Protein AF-A0A916L9X3-F1 (afdb_monomer_lite)

Foldseek 3Di:
DDDPVRVVVVVLVVLLVVLQVLLVCLQVLVCCVVPPDCVNQVHDQLVSCCVVVVHDSVVSVLSSVCSQQQNWDADPVRHIDAGNCNVVNVCSNRSNDHDVVVVVVVVVPDPPDPPDDPPPDPDDPDDPDDDDDDDDDDDDDDDDDDDDDDDDDDDDDDDDDDDDDDDDDDDDPDDPDPDDPPPDDDDDDDDDD

Radius of gyration: 32.2 Å; chains: 1; bounding box: 79×72×77 Å

Sequence (193 aa):
MLTTPERLRSLERLECLARRLPAVGHTLINQLDTQASEEELGGTLCCALANRLRITKPDAALRIAEAADLGPRRALTGEPLAPQLTATATAQRQGLIGEAHIKVIRALFRPPARRGGCVHPPGRRSRPGRQSRSISSRRAGPLRPAGHGLATPRRRPHRHRTRPQTRHHPEQPAIRRHVTAKWLPDPPSAGHL

InterPro domains:
  IPR003870 Domain of unknown function DUF222 [PF02720] (9-109)

Structure (mmCIF, N/CA/C/O backbone):
data_AF-A0A916L9X3-F1
#
_entry.id   AF-A0A916L9X3-F1
#
loop_
_atom_site.group_PDB
_atom_site.id
_atom_site.type_symbol
_atom_site.label_atom_id
_atom_site.label_alt_id
_atom_site.label_comp_id
_atom_site.label_asym_id
_atom_site.label_entity_id
_atom_site.label_seq_id
_atom_site.pdbx_PDB_ins_code
_atom_site.Cartn_x
_atom_site.Cartn_y
_atom_site.Cartn_z
_atom_site.occupancy
_atom_site.B_iso_or_equiv
_atom_site.auth_seq_id
_atom_site.auth_comp_id
_atom_site.auth_asym_id
_atom_site.auth_atom_id
_atom_site.pdbx_PDB_model_num
ATOM 1 N N . MET A 1 1 ? 23.382 -19.862 -17.401 1.00 88.94 1 MET A N 1
ATOM 2 C CA . MET A 1 1 ? 23.491 -18.392 -17.244 1.00 88.94 1 MET A CA 1
ATOM 3 C C . MET A 1 1 ? 22.302 -17.753 -17.937 1.00 88.94 1 MET A C 1
ATOM 5 O O . MET A 1 1 ? 22.046 -18.131 -19.069 1.00 88.94 1 MET A O 1
ATOM 9 N N . LEU A 1 2 ? 21.574 -16.842 -17.281 1.00 94.31 2 LEU A N 1
ATOM 10 C CA . LEU A 1 2 ? 20.440 -16.151 -17.916 1.00 94.31 2 LEU A CA 1
ATOM 11 C C . LEU A 1 2 ? 20.934 -15.181 -18.993 1.00 94.31 2 LEU A C 1
ATOM 13 O O . LEU A 1 2 ? 21.910 -14.461 -18.766 1.00 94.31 2 LEU A O 1
ATOM 17 N N . THR A 1 3 ? 20.235 -15.130 -20.119 1.00 98.12 3 THR A N 1
ATOM 18 C CA . THR A 1 3 ? 20.415 -14.132 -21.179 1.00 98.12 3 THR A CA 1
ATOM 19 C C . THR A 1 3 ? 19.871 -12.764 -20.747 1.00 98.12 3 THR A C 1
ATOM 21 O O . THR A 1 3 ? 19.071 -12.652 -19.816 1.00 98.12 3 THR A O 1
ATOM 24 N N . THR A 1 4 ? 20.279 -11.685 -21.421 1.00 98.06 4 THR A N 1
ATOM 25 C CA . THR A 1 4 ? 19.761 -10.328 -21.160 1.00 98.06 4 THR A CA 1
ATOM 26 C C . THR A 1 4 ? 18.225 -10.229 -21.187 1.00 98.06 4 THR A C 1
ATOM 28 O O . THR A 1 4 ? 17.672 -9.714 -20.213 1.00 98.06 4 THR A O 1
ATOM 31 N N . PRO A 1 5 ? 17.497 -10.736 -22.206 1.00 98.06 5 PRO A N 1
ATOM 32 C CA . PRO A 1 5 ? 16.033 -10.670 -22.203 1.00 98.06 5 PRO A CA 1
ATOM 33 C C . PRO A 1 5 ? 15.393 -11.484 -21.069 1.00 98.06 5 PRO A C 1
ATOM 35 O O . PRO A 1 5 ? 14.355 -11.090 -20.541 1.00 98.06 5 PRO A O 1
ATOM 38 N N . GLU A 1 6 ? 16.006 -12.587 -20.636 1.00 98.38 6 GLU A N 1
ATOM 39 C CA . GLU A 1 6 ? 15.515 -13.353 -19.483 1.00 98.38 6 GLU A CA 1
ATOM 40 C C . GLU A 1 6 ? 15.698 -12.598 -18.165 1.00 98.38 6 GLU A C 1
ATOM 42 O O . GLU A 1 6 ? 14.811 -12.627 -17.310 1.00 98.38 6 GLU A O 1
ATOM 47 N N . ARG A 1 7 ? 16.812 -11.873 -18.005 1.00 98.50 7 ARG A N 1
ATOM 48 C CA . ARG A 1 7 ? 17.039 -11.004 -16.840 1.00 98.50 7 ARG A CA 1
ATOM 49 C C . ARG A 1 7 ? 16.004 -9.885 -16.775 1.00 98.50 7 ARG A C 1
ATOM 51 O O . ARG A 1 7 ? 15.443 -9.663 -15.708 1.00 98.50 7 ARG A O 1
ATOM 58 N N . LEU A 1 8 ? 15.700 -9.235 -17.900 1.00 98.56 8 LEU A N 1
ATOM 59 C CA . LEU A 1 8 ? 14.677 -8.183 -17.959 1.00 98.56 8 LEU A CA 1
ATOM 60 C C . LEU A 1 8 ? 13.289 -8.715 -17.587 1.00 98.56 8 LEU A C 1
ATOM 62 O O . LEU A 1 8 ? 12.659 -8.168 -16.687 1.00 98.56 8 LEU A O 1
ATOM 66 N N . ARG A 1 9 ? 12.860 -9.845 -18.167 1.00 98.31 9 ARG A N 1
ATOM 67 C CA . ARG A 1 9 ? 11.588 -10.493 -17.788 1.00 98.31 9 ARG A CA 1
ATOM 68 C C . ARG A 1 9 ? 11.536 -10.865 -16.305 1.00 98.31 9 ARG A C 1
ATOM 70 O O . ARG A 1 9 ? 10.488 -10.768 -15.669 1.00 98.31 9 ARG A O 1
ATOM 77 N N . SER A 1 10 ? 12.667 -11.287 -15.743 1.00 97.94 10 SER A N 1
ATOM 78 C CA . SER A 1 10 ? 12.766 -11.615 -14.318 1.00 97.94 10 SER A CA 1
ATOM 79 C C . SER A 1 10 ? 12.610 -10.367 -13.447 1.00 97.94 10 SER A C 1
ATOM 81 O O . SER A 1 10 ? 11.855 -10.398 -12.477 1.00 97.94 10 SER A O 1
ATOM 83 N N . LEU A 1 11 ? 13.256 -9.257 -13.816 1.00 98.00 11 LEU A N 1
ATOM 84 C CA . LEU A 1 11 ? 13.109 -7.968 -13.133 1.00 98.00 11 LEU A CA 1
ATOM 85 C C . LEU A 1 11 ? 11.675 -7.433 -13.218 1.00 98.00 11 LEU A C 1
ATOM 87 O O . LEU A 1 11 ? 11.138 -7.001 -12.204 1.00 98.00 11 LEU A O 1
ATOM 91 N N . GLU A 1 12 ? 11.019 -7.527 -14.376 1.00 97.50 12 GLU A N 1
ATOM 92 C CA . GLU A 1 12 ? 9.610 -7.137 -14.537 1.00 97.50 12 GLU A CA 1
ATOM 93 C C . GLU A 1 12 ? 8.683 -7.944 -13.621 1.00 97.50 12 GLU A C 1
ATOM 95 O O . GLU A 1 12 ? 7.781 -7.392 -12.984 1.00 97.50 12 GLU A O 1
ATOM 100 N N . ARG A 1 13 ? 8.918 -9.256 -13.507 1.00 97.50 13 ARG A N 1
ATOM 101 C CA . ARG A 1 13 ? 8.138 -10.125 -12.621 1.00 97.50 13 ARG A CA 1
ATOM 102 C C . ARG A 1 13 ? 8.389 -9.810 -11.149 1.00 97.50 13 ARG A C 1
ATOM 104 O O . ARG A 1 13 ? 7.432 -9.772 -10.379 1.00 97.50 13 ARG A O 1
ATOM 111 N N . LEU A 1 14 ? 9.643 -9.570 -10.764 1.00 97.88 14 LEU A N 1
ATOM 112 C CA . LEU A 1 14 ? 10.000 -9.164 -9.402 1.00 97.88 14 LEU A CA 1
ATOM 113 C C . LEU A 1 14 ? 9.348 -7.833 -9.031 1.00 97.88 14 LEU A C 1
ATOM 115 O O . LEU A 1 14 ? 8.754 -7.724 -7.964 1.00 97.88 14 LEU A O 1
ATOM 119 N N . GLU A 1 15 ? 9.379 -6.861 -9.935 1.00 97.88 15 GLU A N 1
ATOM 120 C CA . GLU A 1 15 ? 8.740 -5.562 -9.742 1.00 97.88 15 GLU A CA 1
ATOM 121 C C . GLU A 1 15 ? 7.213 -5.692 -9.611 1.00 97.88 15 GLU A C 1
ATOM 123 O O . GLU A 1 15 ? 6.601 -5.092 -8.726 1.00 97.88 15 GLU A O 1
ATOM 128 N N . CYS A 1 16 ? 6.579 -6.533 -10.433 1.00 97.75 16 CYS A N 1
ATOM 129 C CA . CYS A 1 16 ? 5.153 -6.835 -10.307 1.00 97.75 16 CYS A CA 1
ATOM 130 C C . CYS A 1 16 ? 4.814 -7.430 -8.930 1.00 97.75 16 CYS A C 1
ATOM 132 O O . CYS A 1 16 ? 3.843 -7.017 -8.297 1.00 97.75 16 CYS A O 1
ATOM 134 N N . LEU A 1 17 ? 5.628 -8.363 -8.425 1.00 97.00 17 LEU A N 1
ATOM 135 C CA . LEU A 1 17 ? 5.446 -8.924 -7.084 1.00 97.00 17 LEU A CA 1
ATOM 136 C C . LEU A 1 17 ? 5.649 -7.865 -5.994 1.00 97.00 17 LEU A C 1
ATOM 138 O O . LEU A 1 17 ? 4.810 -7.754 -5.099 1.00 97.00 17 LEU A O 1
ATOM 142 N N . ALA A 1 18 ? 6.699 -7.050 -6.098 1.00 96.56 18 ALA A N 1
ATOM 143 C CA . ALA A 1 18 ? 6.988 -5.978 -5.151 1.00 96.56 18 ALA A CA 1
ATOM 144 C C . ALA A 1 18 ? 5.815 -4.993 -5.028 1.00 96.56 18 ALA A C 1
ATOM 146 O O . ALA A 1 18 ? 5.430 -4.625 -3.920 1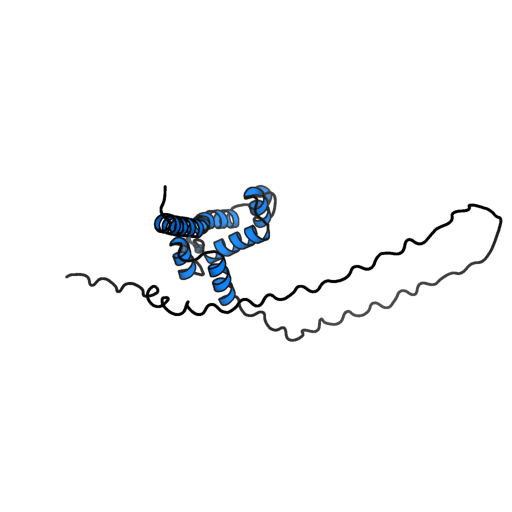.00 96.56 18 ALA A O 1
ATOM 147 N N . ARG A 1 19 ? 5.172 -4.642 -6.147 1.00 97.25 19 ARG A N 1
ATOM 148 C CA . ARG A 1 19 ? 3.986 -3.767 -6.181 1.00 97.25 19 ARG A CA 1
ATOM 149 C C . ARG A 1 19 ? 2.743 -4.369 -5.528 1.00 97.25 19 ARG A C 1
ATOM 151 O O . ARG A 1 19 ? 1.913 -3.629 -5.004 1.00 97.25 19 ARG A O 1
ATOM 158 N N . ARG A 1 20 ? 2.606 -5.696 -5.555 1.00 96.62 20 ARG A N 1
ATOM 159 C CA . ARG A 1 20 ? 1.447 -6.415 -5.000 1.00 96.62 20 ARG A CA 1
ATOM 160 C C . ARG A 1 20 ? 1.548 -6.628 -3.495 1.00 96.62 20 ARG A C 1
ATOM 162 O O . ARG A 1 20 ? 0.516 -6.691 -2.833 1.00 96.62 20 ARG A O 1
ATOM 169 N N . LEU A 1 21 ? 2.764 -6.733 -2.956 1.00 94.56 21 LEU A N 1
ATOM 170 C CA . LEU A 1 21 ? 2.994 -7.037 -1.540 1.00 94.56 21 LEU A CA 1
ATOM 171 C C . LEU A 1 21 ? 2.285 -6.067 -0.572 1.00 94.56 21 LEU A C 1
ATOM 173 O O . LEU A 1 21 ? 1.612 -6.560 0.336 1.00 94.56 21 LEU A O 1
ATOM 177 N N . PRO A 1 22 ? 2.336 -4.728 -0.748 1.00 94.31 22 PRO A N 1
ATOM 178 C CA . PRO A 1 22 ? 1.642 -3.812 0.158 1.00 94.31 22 PRO A CA 1
ATOM 179 C C . PRO A 1 22 ? 0.128 -4.047 0.222 1.00 94.31 22 PRO A C 1
ATOM 181 O O . PRO A 1 22 ? -0.449 -3.996 1.307 1.00 94.31 22 PRO A O 1
ATOM 184 N N . ALA A 1 23 ? -0.503 -4.413 -0.902 1.00 93.88 23 ALA A N 1
ATOM 185 C CA . ALA A 1 23 ? -1.943 -4.661 -0.959 1.00 93.88 23 ALA A CA 1
ATOM 186 C C . ALA A 1 23 ? -2.392 -5.813 -0.040 1.00 93.88 23 ALA A C 1
ATOM 188 O O . ALA A 1 23 ? -3.515 -5.792 0.458 1.00 93.88 23 ALA A O 1
ATOM 189 N N . VAL A 1 24 ? -1.519 -6.796 0.214 1.00 91.62 24 VAL A N 1
ATOM 190 C CA . VAL A 1 24 ? -1.779 -7.885 1.172 1.00 91.62 24 VAL A CA 1
ATOM 191 C C . VAL A 1 24 ? -1.723 -7.368 2.612 1.00 91.62 24 VAL A C 1
ATOM 193 O O . VAL A 1 24 ? -2.538 -7.754 3.447 1.00 91.62 24 VAL A O 1
ATOM 196 N N . GLY A 1 25 ? -0.791 -6.455 2.901 1.00 94.31 25 GLY A N 1
ATOM 197 C CA . GLY A 1 25 ? -0.601 -5.876 4.231 1.00 94.31 25 GLY A CA 1
ATOM 198 C C . GLY A 1 25 ? -1.714 -4.922 4.672 1.00 94.31 25 GLY A C 1
ATOM 199 O O . GLY A 1 25 ? -1.931 -4.775 5.872 1.00 94.31 25 GLY A O 1
ATOM 200 N N . HIS A 1 26 ? -2.448 -4.307 3.739 1.00 95.75 26 HIS A N 1
ATOM 201 C CA . HIS A 1 26 ? -3.487 -3.322 4.068 1.00 95.75 26 HIS A CA 1
ATOM 202 C C . HIS A 1 26 ? -4.564 -3.868 5.013 1.00 95.75 26 HIS A C 1
ATOM 204 O O . HIS A 1 26 ? -4.993 -3.159 5.916 1.00 95.75 26 HIS A O 1
ATOM 210 N N . THR A 1 27 ? -4.972 -5.131 4.856 1.00 92.25 27 THR A N 1
ATOM 211 C CA . THR A 1 27 ? -5.981 -5.745 5.734 1.00 92.25 27 THR A CA 1
ATOM 212 C C . THR A 1 27 ? -5.501 -5.819 7.181 1.00 92.25 27 THR A C 1
ATOM 214 O O . THR A 1 27 ? -6.251 -5.465 8.083 1.00 92.25 27 THR A O 1
ATOM 217 N N . LEU A 1 28 ? -4.248 -6.233 7.399 1.00 94.31 28 LEU A N 1
ATOM 218 C CA . LEU A 1 28 ? -3.663 -6.334 8.738 1.00 94.31 28 LEU A CA 1
ATOM 219 C C . LEU A 1 28 ? -3.483 -4.953 9.367 1.00 94.31 28 LEU A C 1
ATOM 221 O O . LEU A 1 28 ? -3.778 -4.769 10.541 1.00 94.31 28 LEU A O 1
ATOM 225 N N . ILE A 1 29 ? -3.038 -3.971 8.579 1.00 96.12 29 ILE A N 1
ATOM 226 C CA . ILE A 1 29 ? -2.897 -2.588 9.048 1.00 96.12 29 ILE A CA 1
ATOM 227 C C . ILE A 1 29 ? -4.261 -2.022 9.456 1.00 96.12 29 ILE A C 1
ATOM 229 O O . ILE A 1 29 ? -4.371 -1.470 10.544 1.00 96.12 29 ILE A O 1
ATOM 233 N N . ASN A 1 30 ? -5.302 -2.216 8.640 1.00 94.50 30 ASN A N 1
ATOM 234 C CA . ASN A 1 30 ? -6.656 -1.761 8.964 1.00 94.50 30 ASN A CA 1
ATOM 235 C C . ASN A 1 30 ? -7.219 -2.479 10.199 1.00 94.50 30 ASN A C 1
ATOM 237 O O . ASN A 1 30 ? -7.874 -1.852 11.019 1.00 94.50 30 ASN A O 1
ATOM 241 N N . GLN A 1 31 ? -6.956 -3.779 10.361 1.00 92.75 31 GLN A N 1
ATOM 242 C CA . GLN A 1 31 ? -7.357 -4.514 11.564 1.00 92.75 31 GLN A CA 1
ATOM 243 C C . GLN A 1 31 ? -6.687 -3.943 12.813 1.00 92.75 31 GLN A C 1
ATOM 245 O O . GLN A 1 31 ? -7.390 -3.649 13.775 1.00 92.75 31 GLN A O 1
ATOM 250 N N . LEU A 1 32 ? -5.371 -3.711 12.773 1.00 95.44 32 LEU A N 1
ATOM 251 C CA . LEU A 1 32 ? -4.638 -3.086 13.876 1.00 95.44 32 LEU A CA 1
ATOM 252 C C . LEU A 1 32 ? -5.174 -1.687 14.198 1.00 95.44 32 LEU A C 1
ATOM 254 O O . LEU A 1 32 ? -5.375 -1.387 15.365 1.00 95.44 32 LEU A O 1
ATOM 258 N N . ASP A 1 33 ? -5.457 -0.870 13.183 1.00 94.19 33 ASP A N 1
ATOM 259 C CA . ASP A 1 33 ? -6.032 0.472 13.357 1.00 94.19 33 ASP A CA 1
ATOM 260 C C . ASP A 1 33 ? -7.413 0.440 14.033 1.00 94.19 33 ASP A C 1
ATOM 262 O O . ASP A 1 33 ? -7.748 1.329 14.808 1.00 94.19 33 ASP A O 1
ATOM 266 N N . THR A 1 34 ? -8.205 -0.609 13.782 1.00 91.56 34 THR A N 1
ATOM 267 C CA . THR A 1 34 ? -9.551 -0.754 14.366 1.00 91.56 34 THR A CA 1
ATOM 268 C C . THR A 1 34 ? -9.601 -1.461 15.719 1.00 91.56 34 THR A C 1
ATOM 270 O O . THR A 1 34 ? -10.545 -1.232 16.471 1.00 91.56 34 THR A O 1
ATOM 273 N N . GLN A 1 35 ? -8.664 -2.368 16.003 1.00 92.12 35 GLN A N 1
ATOM 274 C CA . GLN A 1 35 ? -8.777 -3.320 17.118 1.00 92.12 35 GLN A CA 1
ATOM 275 C C . GLN A 1 35 ? -7.741 -3.103 18.216 1.00 92.12 35 GLN A C 1
ATOM 277 O O . GLN A 1 35 ? -8.031 -3.432 19.360 1.00 92.12 35 GLN A O 1
ATOM 282 N N . ALA A 1 36 ? -6.549 -2.604 17.883 1.00 92.81 36 ALA A N 1
ATOM 283 C CA . ALA A 1 36 ? -5.455 -2.539 18.841 1.00 92.81 36 ALA A CA 1
ATOM 284 C C . ALA A 1 36 ? -5.525 -1.259 19.679 1.00 92.81 36 ALA A C 1
ATOM 286 O O . ALA A 1 36 ? -5.695 -0.162 19.138 1.00 92.81 36 ALA A O 1
ATOM 287 N N . SER A 1 37 ? -5.348 -1.389 20.992 1.00 92.62 37 SER A N 1
ATOM 288 C CA . SER A 1 37 ? -5.248 -0.232 21.885 1.00 92.62 37 SER A CA 1
ATOM 289 C C . SER A 1 37 ? -3.831 0.358 21.887 1.00 92.62 37 SER A C 1
ATOM 291 O O . SER A 1 37 ? -2.853 -0.306 21.528 1.00 92.62 37 SER A O 1
ATOM 293 N N . GLU A 1 38 ? -3.680 1.620 22.302 1.00 91.50 38 GLU A N 1
ATOM 294 C CA . GLU A 1 38 ? -2.346 2.230 22.411 1.00 91.50 38 GLU A CA 1
ATOM 295 C C . GLU A 1 38 ? -1.474 1.516 23.455 1.00 91.50 38 GLU A C 1
ATOM 297 O O . GLU A 1 38 ? -0.256 1.438 23.290 1.00 91.50 38 GLU A O 1
ATOM 302 N N . GLU A 1 39 ? -2.079 0.946 24.497 1.00 92.44 39 GLU A N 1
ATOM 303 C CA . GLU A 1 39 ? -1.395 0.154 25.519 1.00 92.44 39 GLU A CA 1
ATOM 304 C C . GLU A 1 39 ? -0.821 -1.143 24.935 1.00 92.44 39 GLU A C 1
ATOM 306 O O . GLU A 1 39 ? 0.345 -1.456 25.176 1.00 92.44 39 GLU A O 1
ATOM 311 N N . GLU A 1 40 ? -1.593 -1.864 24.117 1.00 93.25 40 GLU A N 1
ATOM 312 C CA . GLU A 1 40 ? -1.144 -3.091 23.440 1.00 93.25 40 GLU A CA 1
ATOM 313 C C . GLU A 1 40 ? -0.022 -2.814 22.428 1.00 93.25 40 GLU A C 1
ATOM 315 O O . GLU A 1 40 ? 0.908 -3.609 22.256 1.00 93.25 40 GLU A O 1
ATOM 320 N N . LEU A 1 41 ? -0.098 -1.664 21.756 1.00 93.31 41 LEU A N 1
ATOM 321 C CA . LEU A 1 41 ? 0.882 -1.223 20.767 1.00 93.31 41 LEU A CA 1
ATOM 322 C C . LEU A 1 41 ? 2.142 -0.610 21.400 1.00 93.31 41 LEU A C 1
ATOM 324 O O . LEU A 1 41 ? 3.183 -0.542 20.738 1.00 93.31 41 LEU A O 1
ATOM 328 N N . GLY A 1 42 ? 2.067 -0.168 22.660 1.00 92.31 42 GLY A N 1
ATOM 329 C CA . GLY A 1 42 ? 3.119 0.603 23.327 1.00 92.31 42 GLY A CA 1
ATOM 330 C C . GLY A 1 42 ? 3.254 2.034 22.786 1.00 92.31 42 GLY A C 1
ATOM 331 O O . GLY A 1 42 ? 4.360 2.576 22.737 1.00 92.31 42 GLY A O 1
ATOM 332 N N . GLY A 1 43 ? 2.149 2.627 22.325 1.00 93.38 43 GLY A N 1
ATOM 333 C CA . GLY A 1 43 ? 2.046 3.968 21.746 1.00 93.38 43 GLY A CA 1
ATOM 334 C C . GLY A 1 43 ? 1.198 4.001 20.470 1.00 93.38 43 GLY A C 1
ATOM 335 O O . GLY A 1 43 ? 0.490 3.056 20.143 1.00 93.38 43 GLY A O 1
ATOM 336 N N . THR A 1 44 ? 1.298 5.089 19.698 1.00 96.38 44 THR A N 1
ATOM 337 C CA . THR A 1 44 ? 0.527 5.225 18.444 1.00 96.38 44 THR A CA 1
ATOM 338 C C . THR A 1 44 ? 0.871 4.119 17.436 1.00 96.38 44 THR A C 1
ATOM 340 O O . THR A 1 44 ? 2.055 3.789 17.279 1.00 96.38 44 THR A O 1
ATOM 343 N N . LEU A 1 45 ? -0.112 3.656 16.652 1.00 96.50 45 LEU A N 1
ATOM 344 C CA . LEU A 1 45 ? 0.071 2.663 15.579 1.00 96.50 45 LEU A CA 1
ATOM 345 C C . LEU A 1 45 ? 1.253 2.984 14.655 1.00 96.50 45 LEU A C 1
ATOM 347 O O . LEU A 1 45 ? 2.060 2.114 14.338 1.00 96.50 45 LEU A O 1
ATOM 351 N N . CYS A 1 46 ? 1.405 4.250 14.263 1.00 97.38 46 CYS A N 1
ATOM 352 C CA . CYS A 1 46 ? 2.503 4.696 13.407 1.00 97.38 46 CYS A CA 1
ATOM 353 C C . CYS A 1 46 ? 3.887 4.436 14.031 1.00 97.38 46 CYS A C 1
ATOM 355 O O . CYS A 1 46 ? 4.782 3.921 13.361 1.00 97.38 46 CYS A O 1
ATOM 357 N N . CYS A 1 47 ? 4.062 4.738 15.322 1.00 97.44 47 CYS A N 1
ATOM 358 C CA . CYS A 1 47 ? 5.302 4.431 16.040 1.00 97.44 47 CYS A CA 1
ATOM 359 C C . CYS A 1 47 ? 5.510 2.917 16.189 1.00 97.44 47 CYS A C 1
ATOM 361 O O . CYS A 1 47 ? 6.620 2.435 15.964 1.00 97.44 47 CYS A O 1
ATOM 363 N N . ALA A 1 48 ? 4.454 2.168 16.516 1.00 97.44 48 ALA A N 1
ATOM 364 C CA . ALA A 1 48 ? 4.521 0.717 16.661 1.00 97.44 48 ALA A CA 1
ATOM 365 C C . ALA A 1 48 ? 4.957 0.034 15.353 1.00 97.44 48 ALA A C 1
ATOM 367 O O . ALA A 1 48 ? 5.892 -0.770 15.357 1.00 97.44 48 ALA A O 1
ATOM 368 N N . LEU A 1 49 ? 4.356 0.411 14.219 1.00 97.44 49 LEU A N 1
ATOM 369 C CA . LEU A 1 49 ? 4.728 -0.099 12.897 1.00 97.44 49 LEU A CA 1
ATOM 370 C C . LEU A 1 49 ? 6.150 0.303 12.500 1.00 97.44 49 LEU A C 1
ATOM 372 O O . LEU A 1 49 ? 6.899 -0.550 12.027 1.00 97.44 49 LEU A O 1
ATOM 376 N N . ALA A 1 50 ? 6.544 1.564 12.713 1.00 98.06 50 ALA A N 1
ATOM 377 C CA . ALA A 1 50 ? 7.899 2.027 12.409 1.00 98.06 50 ALA A CA 1
ATOM 378 C C . ALA A 1 50 ? 8.957 1.189 13.147 1.00 98.06 50 ALA A C 1
ATOM 380 O O . ALA A 1 50 ? 9.898 0.684 12.533 1.00 98.06 50 ALA A O 1
ATOM 381 N N . ASN A 1 51 ? 8.745 0.957 14.445 1.00 97.31 51 ASN A N 1
ATOM 382 C CA . ASN A 1 51 ? 9.659 0.188 15.284 1.00 97.31 51 ASN A CA 1
ATOM 383 C C . ASN A 1 51 ? 9.673 -1.305 14.917 1.00 97.31 51 ASN A C 1
ATOM 385 O O . ASN A 1 51 ? 10.743 -1.882 14.724 1.00 97.31 51 ASN A O 1
ATOM 389 N N . ARG A 1 52 ? 8.499 -1.942 14.790 1.00 96.44 52 ARG A N 1
ATOM 390 C CA . ARG A 1 52 ? 8.383 -3.392 14.539 1.00 96.44 52 ARG A CA 1
ATOM 391 C C . ARG A 1 52 ? 8.829 -3.786 13.134 1.00 96.44 52 ARG A C 1
ATOM 393 O O . ARG A 1 52 ? 9.491 -4.807 12.974 1.00 96.44 52 ARG A O 1
ATOM 400 N N . LEU A 1 53 ? 8.486 -2.984 12.126 1.00 95.75 53 LEU A N 1
ATOM 401 C CA . LEU A 1 53 ? 8.841 -3.247 10.728 1.00 95.75 53 LEU A CA 1
ATOM 402 C C . LEU A 1 53 ? 10.212 -2.678 10.344 1.00 95.75 53 LEU A C 1
ATOM 404 O O . LEU A 1 53 ? 10.661 -2.911 9.224 1.00 95.75 53 LEU A O 1
ATOM 408 N N . ARG A 1 54 ? 10.877 -1.953 11.257 1.00 97.88 54 ARG A N 1
ATOM 409 C CA . ARG A 1 54 ? 12.168 -1.280 11.035 1.00 97.88 54 ARG A CA 1
ATOM 410 C C . ARG A 1 54 ? 12.136 -0.346 9.822 1.00 97.88 54 ARG A C 1
ATOM 412 O O . ARG A 1 54 ? 13.028 -0.370 8.977 1.00 97.88 54 ARG A O 1
ATOM 419 N N . ILE A 1 55 ? 11.092 0.473 9.746 1.00 96.94 55 ILE A N 1
ATOM 420 C CA . ILE A 1 55 ? 10.896 1.478 8.695 1.00 96.94 55 ILE A CA 1
ATOM 421 C C . ILE A 1 55 ? 10.861 2.877 9.298 1.00 96.94 55 ILE A C 1
ATOM 423 O O . ILE A 1 55 ? 10.723 3.054 10.510 1.00 96.94 55 ILE A O 1
ATOM 427 N N . THR A 1 56 ? 10.975 3.895 8.450 1.00 97.94 56 THR A N 1
ATOM 428 C CA . THR A 1 56 ? 10.865 5.268 8.930 1.00 97.94 56 THR A CA 1
ATOM 429 C C . THR A 1 56 ? 9.427 5.575 9.358 1.00 97.94 56 THR A C 1
ATOM 431 O O . THR A 1 56 ? 8.460 5.000 8.853 1.00 97.94 56 THR A O 1
ATOM 434 N N . LYS A 1 57 ? 9.263 6.518 10.292 1.00 97.50 57 LYS A N 1
ATOM 435 C CA . LYS A 1 57 ? 7.934 6.979 10.718 1.00 97.50 57 LYS A CA 1
ATOM 436 C C . LYS A 1 57 ? 7.095 7.543 9.551 1.00 97.50 57 LYS A C 1
ATOM 438 O O . LYS A 1 57 ? 5.911 7.217 9.487 1.00 97.50 57 LYS A O 1
ATOM 443 N N . PRO A 1 58 ? 7.660 8.333 8.612 1.00 97.50 58 PRO A N 1
ATOM 444 C CA . PRO A 1 58 ? 6.945 8.731 7.399 1.00 97.50 58 PRO A CA 1
ATOM 445 C C . PRO A 1 58 ? 6.457 7.552 6.551 1.00 97.50 58 PRO A C 1
ATOM 447 O O . PRO A 1 58 ? 5.314 7.584 6.103 1.00 97.50 58 PRO A O 1
ATOM 450 N N . ASP A 1 59 ? 7.264 6.500 6.382 1.00 96.12 59 ASP A N 1
ATOM 451 C CA . ASP A 1 59 ? 6.854 5.319 5.608 1.00 96.12 59 ASP A CA 1
ATOM 452 C C . ASP A 1 59 ? 5.729 4.553 6.309 1.00 96.12 59 ASP A C 1
ATOM 454 O O . ASP A 1 59 ? 4.779 4.108 5.667 1.00 96.12 59 ASP A O 1
ATOM 458 N N . ALA A 1 60 ? 5.794 4.430 7.638 1.00 97.56 60 ALA A N 1
ATOM 459 C CA . ALA A 1 60 ? 4.718 3.832 8.426 1.00 97.56 60 ALA A CA 1
ATOM 460 C C . ALA A 1 60 ? 3.410 4.624 8.276 1.00 97.56 60 ALA A C 1
ATOM 462 O O . ALA A 1 60 ? 2.365 4.040 7.993 1.00 97.56 60 ALA A O 1
ATOM 463 N N . ALA A 1 61 ? 3.473 5.954 8.393 1.00 96.81 61 ALA A N 1
ATOM 464 C CA . ALA A 1 61 ? 2.321 6.827 8.181 1.00 96.81 61 ALA A CA 1
ATOM 465 C C . ALA A 1 61 ? 1.761 6.706 6.756 1.00 96.81 61 ALA A C 1
ATOM 467 O O . ALA A 1 61 ? 0.544 6.672 6.573 1.00 96.81 61 ALA A O 1
ATOM 468 N N . LEU A 1 62 ? 2.636 6.606 5.749 1.00 95.19 62 LEU A N 1
ATOM 469 C CA . LEU A 1 62 ? 2.228 6.404 4.363 1.00 95.19 62 LEU A CA 1
ATOM 470 C C . LEU A 1 62 ? 1.468 5.086 4.203 1.00 95.19 62 LEU A C 1
ATOM 472 O O . LEU A 1 62 ? 0.377 5.106 3.641 1.00 95.19 62 LEU A O 1
ATOM 476 N N . ARG A 1 63 ? 1.988 3.979 4.747 1.00 96.50 63 ARG A N 1
ATOM 477 C CA . ARG A 1 63 ? 1.338 2.659 4.691 1.00 96.50 63 ARG A CA 1
ATOM 478 C C . ARG A 1 63 ? -0.016 2.633 5.389 1.00 96.50 63 ARG A C 1
ATOM 480 O O . ARG A 1 63 ? -0.942 2.041 4.850 1.00 96.50 63 ARG A O 1
ATOM 487 N N . ILE A 1 64 ? -0.149 3.286 6.546 1.00 96.62 64 ILE A N 1
ATOM 488 C CA . ILE A 1 64 ? -1.446 3.438 7.232 1.00 96.62 64 ILE A CA 1
ATOM 489 C C . ILE A 1 64 ? -2.429 4.176 6.324 1.00 96.62 64 ILE A C 1
ATOM 491 O O . ILE A 1 64 ? -3.545 3.720 6.094 1.00 96.62 64 ILE A O 1
ATOM 495 N N . ALA A 1 65 ? -1.995 5.292 5.743 1.00 95.50 65 ALA A N 1
ATOM 496 C CA . ALA A 1 65 ? -2.860 6.097 4.900 1.00 95.50 65 ALA A CA 1
ATOM 497 C C . ALA A 1 65 ? -3.205 5.392 3.567 1.00 95.50 65 ALA A C 1
ATOM 499 O O . ALA A 1 65 ? -4.305 5.557 3.057 1.00 95.50 65 ALA A O 1
ATOM 500 N N . GLU A 1 66 ? -2.296 4.599 2.992 1.00 95.88 66 GLU A N 1
ATOM 501 C CA . GLU A 1 66 ? -2.590 3.751 1.826 1.00 95.88 66 GLU A CA 1
ATOM 502 C C . GLU A 1 66 ? -3.540 2.602 2.172 1.00 95.88 66 GLU A C 1
ATOM 504 O O . GLU A 1 66 ? -4.439 2.307 1.388 1.00 95.88 66 GLU A O 1
ATOM 509 N N . ALA A 1 67 ? -3.392 1.988 3.348 1.00 96.19 67 ALA A N 1
ATOM 510 C CA . ALA A 1 67 ? -4.293 0.942 3.817 1.00 96.19 67 ALA A CA 1
ATOM 511 C C . ALA A 1 67 ? -5.725 1.468 4.021 1.00 96.19 67 ALA A C 1
ATOM 513 O O . ALA A 1 67 ? -6.681 0.792 3.635 1.00 96.19 67 ALA A O 1
ATOM 514 N N . ALA A 1 68 ? -5.878 2.702 4.508 1.00 94.75 68 ALA A N 1
ATOM 515 C CA . ALA A 1 68 ? -7.177 3.366 4.615 1.00 94.75 68 ALA A CA 1
ATOM 516 C C . ALA A 1 68 ? -7.840 3.616 3.242 1.00 94.75 68 ALA A C 1
ATOM 518 O O . ALA A 1 68 ? -9.044 3.395 3.081 1.00 94.75 68 ALA A O 1
ATOM 519 N N . ASP A 1 69 ? -7.061 4.032 2.237 1.00 95.00 69 ASP A N 1
ATOM 520 C CA . ASP A 1 69 ? -7.582 4.388 0.909 1.00 95.00 69 ASP A CA 1
ATOM 521 C C . ASP A 1 69 ? -7.828 3.154 0.011 1.00 95.00 69 ASP A C 1
ATOM 523 O O . ASP A 1 69 ? -8.778 3.119 -0.783 1.00 95.00 69 ASP A O 1
ATOM 527 N N . LEU A 1 70 ? -6.951 2.145 0.103 1.00 96.12 70 LEU A N 1
ATOM 528 C CA . LEU A 1 70 ? -6.848 1.015 -0.834 1.00 96.12 70 LEU A CA 1
ATOM 529 C C . LEU A 1 70 ? -7.206 -0.342 -0.215 1.00 96.12 70 LEU A C 1
ATOM 531 O O . LEU A 1 70 ? -7.446 -1.307 -0.950 1.00 96.12 70 LEU A O 1
ATOM 535 N N . GLY A 1 71 ? -7.204 -0.444 1.113 1.00 92.69 71 GLY A N 1
ATOM 536 C CA . GLY A 1 71 ? -7.563 -1.656 1.837 1.00 92.69 71 GLY A CA 1
ATOM 537 C C . GLY A 1 71 ? -9.064 -1.963 1.786 1.00 92.69 71 GLY A C 1
ATOM 538 O O . GLY A 1 71 ? -9.875 -1.108 1.414 1.00 92.69 71 GLY A O 1
ATOM 539 N N . PRO A 1 72 ? -9.456 -3.200 2.135 1.00 87.62 72 PRO A N 1
ATOM 540 C CA . PRO A 1 72 ? -10.862 -3.564 2.250 1.00 87.62 72 PRO A CA 1
ATOM 541 C C . PRO A 1 72 ? -11.534 -2.739 3.354 1.00 87.62 72 PRO A C 1
ATOM 543 O O . PRO A 1 72 ? -10.933 -2.474 4.399 1.00 87.62 72 PRO A O 1
ATOM 546 N N . ARG A 1 73 ? -12.790 -2.352 3.124 1.00 89.62 73 ARG A N 1
ATOM 547 C CA . ARG A 1 73 ? -13.610 -1.597 4.077 1.00 89.62 73 ARG A CA 1
ATOM 548 C C . ARG A 1 73 ? -14.814 -2.429 4.497 1.00 89.62 73 ARG A C 1
ATOM 550 O O . ARG A 1 73 ? -15.213 -3.345 3.783 1.00 89.62 73 ARG A O 1
ATOM 557 N N . ARG A 1 74 ? -15.393 -2.108 5.653 1.00 85.31 74 ARG A N 1
ATOM 558 C CA . ARG A 1 74 ? -16.624 -2.729 6.152 1.00 85.31 74 ARG A CA 1
ATOM 559 C C . ARG A 1 74 ? -17.631 -1.658 6.554 1.00 85.31 74 ARG A C 1
ATOM 561 O O . ARG A 1 74 ? -17.238 -0.615 7.075 1.00 85.31 74 ARG A O 1
ATOM 568 N N . ALA A 1 75 ? -18.905 -1.901 6.266 1.00 84.69 75 ALA A N 1
ATOM 569 C CA . ALA A 1 75 ? -20.014 -1.100 6.766 1.00 84.69 75 ALA A CA 1
ATOM 570 C C . ALA A 1 75 ? -20.190 -1.317 8.278 1.00 84.69 75 ALA A C 1
ATOM 572 O O . ALA A 1 75 ? -19.671 -2.284 8.833 1.00 84.69 75 ALA A O 1
ATOM 573 N N . LEU A 1 76 ? -20.970 -0.456 8.937 1.00 81.62 76 LEU A N 1
ATOM 574 C CA . LEU A 1 76 ? -21.324 -0.634 10.355 1.00 81.62 76 LEU A CA 1
ATOM 575 C C . LEU A 1 76 ? -22.041 -1.970 10.617 1.00 81.62 76 LEU A C 1
ATOM 577 O O . LEU A 1 76 ? -21.917 -2.534 11.696 1.00 81.62 76 LEU A O 1
ATOM 581 N N . THR A 1 77 ? -22.745 -2.492 9.613 1.00 86.75 77 THR A N 1
ATOM 582 C CA . THR A 1 77 ? -23.404 -3.805 9.637 1.00 86.75 77 THR A CA 1
ATOM 583 C C . THR A 1 77 ? -22.445 -4.978 9.406 1.00 86.75 77 THR A C 1
ATOM 585 O O . THR A 1 77 ? -22.864 -6.125 9.486 1.00 86.75 77 THR A O 1
ATOM 588 N N . GLY A 1 78 ? -21.167 -4.717 9.110 1.00 83.19 78 GLY A N 1
ATOM 589 C CA . GLY A 1 78 ? -20.149 -5.731 8.818 1.00 83.19 78 GLY A CA 1
ATOM 590 C C . GLY A 1 78 ? -19.979 -6.068 7.333 1.00 83.19 78 GLY A C 1
ATOM 591 O O . GLY A 1 78 ? -18.979 -6.691 6.972 1.00 83.19 78 GLY A O 1
ATOM 592 N N . GLU A 1 79 ? -20.886 -5.606 6.469 1.00 85.56 79 GLU A N 1
ATOM 593 C CA . GLU A 1 79 ? -20.848 -5.896 5.031 1.00 85.56 79 GLU A CA 1
ATOM 594 C C . GLU A 1 79 ? -19.587 -5.335 4.350 1.00 85.56 79 GLU A C 1
ATOM 596 O O . GLU A 1 79 ? -19.171 -4.208 4.652 1.00 85.56 79 GLU A O 1
ATOM 601 N N . PRO A 1 80 ? -18.957 -6.082 3.423 1.00 84.81 80 PRO A N 1
ATOM 602 C CA . PRO A 1 80 ? -17.772 -5.620 2.718 1.00 84.81 80 PRO A CA 1
ATOM 603 C C . PRO A 1 80 ? -18.109 -4.438 1.801 1.00 84.81 80 PRO A C 1
ATOM 605 O O . PRO A 1 80 ? -19.023 -4.487 0.983 1.00 84.81 80 PRO A O 1
ATOM 608 N N . LEU A 1 81 ? -17.316 -3.375 1.907 1.00 87.25 81 LEU A N 1
ATOM 609 C CA . LEU A 1 81 ? -17.400 -2.185 1.070 1.00 87.25 81 LEU A CA 1
ATOM 610 C C . LEU A 1 81 ? -16.175 -2.081 0.164 1.00 87.25 81 LEU A C 1
ATOM 612 O O . LEU A 1 81 ? -15.054 -2.446 0.538 1.00 87.25 81 LEU A O 1
ATOM 616 N N . ALA A 1 82 ? -16.393 -1.520 -1.024 1.00 87.62 82 ALA A N 1
ATOM 617 C CA . ALA A 1 82 ? -15.315 -1.243 -1.957 1.00 87.62 82 ALA A CA 1
ATOM 618 C C . ALA A 1 82 ? -14.294 -0.243 -1.356 1.00 87.62 82 ALA A C 1
ATOM 620 O O . ALA A 1 82 ? -14.676 0.657 -0.593 1.00 87.62 82 ALA A O 1
ATOM 621 N N . PRO A 1 83 ? -12.994 -0.365 -1.695 1.00 91.94 83 PRO A N 1
ATOM 622 C CA . PRO A 1 83 ? -11.983 0.615 -1.300 1.00 91.94 83 PRO A CA 1
ATOM 623 C C . PRO A 1 83 ? -12.324 2.018 -1.812 1.00 91.94 83 PRO A C 1
ATOM 625 O O . PRO A 1 83 ? -12.933 2.155 -2.876 1.00 91.94 83 PRO A O 1
ATOM 628 N N . GLN A 1 84 ? -11.872 3.066 -1.115 1.00 92.19 84 GLN A N 1
ATOM 629 C CA . GLN A 1 84 ? -12.135 4.453 -1.528 1.00 92.19 84 GLN A CA 1
ATOM 630 C C . GLN A 1 84 ? -11.629 4.725 -2.948 1.00 92.19 84 GLN A C 1
ATOM 632 O O . GLN A 1 84 ? -12.343 5.295 -3.769 1.00 92.19 84 GLN A O 1
ATOM 637 N N . LEU A 1 85 ? -10.424 4.246 -3.265 1.00 94.56 85 LEU A N 1
ATOM 638 C CA . LEU A 1 85 ? -9.856 4.314 -4.610 1.00 94.56 85 LEU A CA 1
ATOM 639 C C . LEU A 1 85 ? -9.900 2.926 -5.263 1.00 94.56 85 LEU A C 1
ATOM 641 O O . LEU A 1 85 ? -8.874 2.272 -5.448 1.00 94.56 85 LEU A O 1
ATOM 645 N N . THR A 1 86 ? -11.105 2.459 -5.602 1.00 95.12 86 THR A N 1
ATOM 646 C CA . THR A 1 86 ? -11.352 1.087 -6.094 1.00 95.12 86 THR A CA 1
ATOM 647 C C . THR A 1 86 ? -10.493 0.709 -7.311 1.00 95.12 86 THR A C 1
ATOM 649 O O . THR A 1 86 ? -9.890 -0.370 -7.330 1.00 95.12 86 THR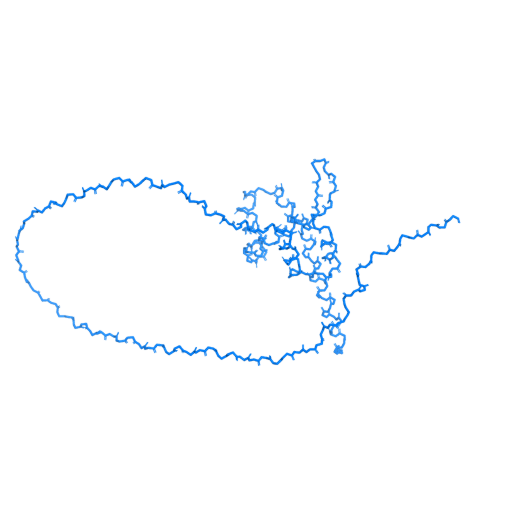 A O 1
ATOM 652 N N . ALA A 1 87 ? -10.386 1.593 -8.311 1.00 96.00 87 ALA A N 1
ATOM 653 C CA . ALA A 1 87 ? -9.574 1.349 -9.507 1.00 96.00 87 ALA A CA 1
ATOM 654 C C . ALA A 1 87 ? -8.075 1.246 -9.169 1.00 96.00 87 ALA A C 1
ATOM 656 O O . ALA A 1 87 ? -7.399 0.309 -9.593 1.00 96.00 87 ALA A O 1
ATOM 657 N N . THR A 1 88 ? -7.575 2.155 -8.329 1.00 97.25 88 THR A N 1
ATOM 658 C CA . THR A 1 88 ? -6.186 2.170 -7.846 1.00 97.25 88 THR A CA 1
ATOM 659 C C . THR A 1 88 ? -5.854 0.907 -7.058 1.00 97.25 88 THR A C 1
ATOM 661 O O . THR A 1 88 ? -4.838 0.264 -7.313 1.00 97.25 88 THR A O 1
ATOM 664 N N . ALA A 1 89 ? -6.737 0.498 -6.147 1.00 96.69 89 ALA A N 1
ATOM 665 C CA . ALA A 1 89 ? -6.559 -0.709 -5.349 1.00 96.69 89 ALA A CA 1
ATOM 666 C C . ALA A 1 89 ? -6.498 -1.965 -6.234 1.00 96.69 89 ALA A C 1
ATOM 668 O O . ALA A 1 89 ? -5.681 -2.858 -6.011 1.00 96.69 89 ALA A O 1
ATOM 669 N N . THR A 1 90 ? -7.325 -2.023 -7.280 1.00 97.00 90 THR A N 1
ATOM 670 C CA . THR A 1 90 ? -7.319 -3.128 -8.250 1.00 97.00 90 THR A CA 1
ATOM 671 C C . THR A 1 90 ? -6.029 -3.150 -9.068 1.00 97.00 90 THR A C 1
ATOM 673 O O . THR A 1 90 ? -5.384 -4.195 -9.157 1.00 97.00 90 THR A O 1
ATOM 676 N N . ALA A 1 91 ? -5.589 -1.998 -9.578 1.00 97.31 91 ALA A N 1
ATOM 677 C CA . ALA A 1 91 ? -4.336 -1.882 -10.320 1.00 97.31 91 ALA A CA 1
ATOM 678 C C . ALA A 1 91 ? -3.107 -2.259 -9.467 1.00 97.31 91 ALA A C 1
ATOM 680 O O . ALA A 1 91 ? -2.186 -2.908 -9.967 1.00 97.31 91 ALA A O 1
ATOM 681 N N . GLN A 1 92 ? -3.096 -1.912 -8.175 1.00 97.50 92 GLN A N 1
ATOM 682 C CA . GLN A 1 92 ? -2.038 -2.317 -7.244 1.00 97.50 92 GLN A CA 1
ATOM 683 C C . GLN A 1 92 ? -2.053 -3.833 -6.999 1.00 97.50 92 GLN A C 1
ATOM 685 O O . GLN A 1 92 ? -1.011 -4.479 -7.094 1.00 97.50 92 GLN A O 1
ATOM 690 N N . ARG A 1 93 ? -3.229 -4.436 -6.761 1.00 96.00 93 ARG A N 1
ATOM 691 C CA . ARG A 1 93 ? -3.377 -5.898 -6.592 1.00 96.00 93 ARG A CA 1
ATOM 692 C C . ARG A 1 93 ? -2.920 -6.698 -7.815 1.00 96.00 93 ARG A C 1
ATOM 694 O O . ARG A 1 93 ? -2.468 -7.835 -7.666 1.00 96.00 93 ARG A O 1
ATOM 701 N N . GLN A 1 94 ? -3.008 -6.101 -9.001 1.00 97.00 94 GLN A N 1
ATOM 702 C CA . GLN A 1 94 ? -2.508 -6.655 -10.262 1.00 97.00 94 GLN A CA 1
ATOM 703 C C . GLN A 1 94 ? -1.015 -6.361 -10.515 1.00 97.00 94 GLN A C 1
ATOM 705 O O . GLN A 1 94 ? -0.453 -6.878 -11.475 1.00 97.00 94 GLN A O 1
ATOM 710 N N . GLY A 1 95 ? -0.357 -5.546 -9.681 1.00 97.00 95 GLY A N 1
ATOM 711 C CA . GLY A 1 95 ? 1.051 -5.160 -9.840 1.00 97.00 95 GLY A CA 1
ATOM 712 C C . GLY A 1 95 ? 1.308 -4.157 -10.971 1.00 97.00 95 GLY A C 1
ATOM 713 O O . GLY A 1 95 ? 2.448 -3.964 -11.394 1.00 97.00 95 GLY A O 1
ATOM 714 N N . LEU A 1 96 ? 0.260 -3.502 -11.477 1.00 97.56 96 LEU A N 1
ATOM 715 C CA . LEU A 1 96 ? 0.365 -2.540 -12.577 1.00 97.56 96 LEU A CA 1
ATOM 716 C C . LEU A 1 96 ? 0.924 -1.194 -12.114 1.00 97.56 96 LEU A C 1
ATOM 718 O O . LEU A 1 96 ? 1.630 -0.531 -12.870 1.00 97.56 96 LEU A O 1
ATOM 722 N N . ILE A 1 97 ? 0.634 -0.810 -10.870 1.00 97.25 97 ILE A N 1
ATOM 723 C CA . ILE A 1 97 ? 1.078 0.444 -10.259 1.00 97.25 97 ILE A CA 1
ATOM 724 C C . ILE A 1 97 ? 1.790 0.181 -8.932 1.00 97.25 97 ILE A C 1
ATOM 726 O O . ILE A 1 97 ? 1.567 -0.841 -8.290 1.00 97.25 97 ILE A O 1
ATOM 730 N N . GLY A 1 98 ? 2.643 1.118 -8.529 1.00 94.69 98 GLY A N 1
ATOM 731 C CA . GLY A 1 98 ? 3.418 1.067 -7.288 1.00 94.69 98 GLY A CA 1
ATOM 732 C C . GLY A 1 98 ? 3.263 2.362 -6.497 1.00 94.69 98 GLY A C 1
ATOM 733 O O . GLY A 1 98 ? 2.500 3.242 -6.898 1.00 94.69 98 GLY A O 1
ATOM 734 N N . GLU A 1 99 ? 4.021 2.496 -5.413 1.00 93.06 99 GLU A N 1
ATOM 735 C CA . GLU A 1 99 ? 3.932 3.608 -4.454 1.00 93.06 99 GLU A CA 1
ATOM 736 C C . GLU A 1 99 ? 3.954 4.994 -5.122 1.00 93.06 99 GLU A C 1
ATOM 738 O O . GLU A 1 99 ? 3.094 5.834 -4.864 1.00 93.06 99 GLU A O 1
ATOM 743 N N . ALA A 1 100 ? 4.881 5.226 -6.059 1.00 93.88 100 ALA A N 1
ATOM 744 C CA . ALA A 1 100 ? 4.996 6.514 -6.746 1.00 93.88 100 ALA A CA 1
ATOM 745 C C . ALA A 1 100 ? 3.717 6.896 -7.517 1.00 93.88 100 ALA A C 1
ATOM 747 O O . ALA A 1 100 ? 3.268 8.041 -7.453 1.00 93.88 100 ALA A O 1
ATOM 748 N N . HIS A 1 101 ? 3.098 5.933 -8.205 1.00 96.56 101 HIS A N 1
ATOM 749 C CA . HIS A 1 101 ? 1.838 6.142 -8.921 1.00 96.56 101 HIS A CA 1
ATOM 750 C C . HIS A 1 101 ? 0.690 6.416 -7.946 1.00 96.56 101 HIS A C 1
ATOM 752 O O . HIS A 1 101 ? -0.083 7.351 -8.145 1.00 96.56 101 HIS A O 1
ATOM 758 N N . ILE A 1 102 ? 0.606 5.630 -6.870 1.00 96.19 102 ILE A N 1
ATOM 759 C CA . ILE A 1 102 ? -0.412 5.780 -5.826 1.00 96.19 102 ILE A CA 1
ATOM 760 C C . ILE A 1 102 ? -0.321 7.173 -5.202 1.00 96.19 102 ILE A C 1
ATOM 762 O O . ILE A 1 102 ? -1.332 7.862 -5.093 1.00 96.19 102 ILE A O 1
ATOM 766 N N . LYS A 1 103 ? 0.887 7.639 -4.876 1.00 94.50 103 LYS A N 1
ATOM 767 C CA . LYS A 1 103 ? 1.133 8.980 -4.337 1.00 94.50 103 LYS A CA 1
ATOM 768 C C . LYS A 1 103 ? 0.594 10.085 -5.246 1.00 94.50 103 LYS A C 1
ATOM 770 O O . LYS A 1 103 ? -0.044 11.014 -4.752 1.00 94.50 103 LYS A O 1
ATOM 775 N N . VAL A 1 104 ? 0.829 9.988 -6.557 1.00 96.00 104 VAL A N 1
ATOM 776 C CA . VAL A 1 104 ? 0.303 10.955 -7.537 1.00 96.00 104 VAL A CA 1
ATOM 777 C C . VAL A 1 104 ? -1.220 10.896 -7.586 1.00 96.00 104 VAL A C 1
ATOM 779 O O . VAL A 1 104 ? -1.867 11.933 -7.483 1.00 96.00 104 VAL A O 1
ATOM 782 N N . ILE A 1 105 ? -1.801 9.698 -7.671 1.00 95.50 105 ILE A N 1
ATOM 783 C CA . ILE A 1 105 ? -3.257 9.521 -7.720 1.00 95.50 105 ILE A CA 1
ATOM 784 C C . ILE A 1 105 ? -3.913 10.115 -6.469 1.00 95.50 105 ILE A C 1
ATOM 786 O O . ILE A 1 105 ? -4.833 10.918 -6.575 1.00 95.50 105 ILE A O 1
ATOM 790 N N . ARG A 1 106 ? -3.399 9.805 -5.277 1.00 93.75 106 ARG A N 1
ATOM 791 C CA . ARG A 1 106 ? -3.899 10.356 -4.008 1.00 93.75 106 ARG A CA 1
ATOM 792 C C . ARG A 1 106 ? -3.783 11.877 -3.947 1.00 93.75 106 ARG A C 1
ATOM 794 O O . ARG A 1 106 ? -4.656 12.540 -3.395 1.00 93.75 106 ARG A O 1
ATOM 801 N N . ALA A 1 107 ? -2.726 12.450 -4.524 1.00 91.81 107 ALA A N 1
ATOM 802 C CA . ALA A 1 107 ? -2.568 13.898 -4.595 1.00 91.81 107 ALA A CA 1
ATOM 803 C C . ALA A 1 107 ? -3.637 14.571 -5.472 1.00 91.81 107 ALA A C 1
ATOM 805 O O . ALA A 1 107 ? -4.034 15.685 -5.144 1.00 91.81 107 ALA A O 1
ATOM 806 N N . LEU A 1 108 ? -4.131 13.905 -6.524 1.00 92.12 108 LEU A N 1
ATOM 807 C CA . LEU A 1 108 ? -5.204 14.425 -7.384 1.00 92.12 108 LEU A CA 1
ATOM 808 C C . LEU A 1 108 ? -6.550 14.522 -6.654 1.00 92.12 108 LEU A C 1
ATOM 810 O O . LEU A 1 108 ? -7.304 15.460 -6.886 1.00 92.12 108 LEU A O 1
ATOM 814 N N . PHE A 1 109 ? -6.841 13.572 -5.761 1.00 87.06 109 PHE A N 1
ATOM 815 C CA . PHE A 1 109 ? -8.087 13.551 -4.984 1.00 87.06 109 PHE A CA 1
ATOM 816 C C . PHE A 1 109 ? -8.028 14.392 -3.705 1.00 87.06 109 PHE A C 1
ATOM 818 O O . PHE A 1 109 ? -9.050 14.601 -3.051 1.00 87.06 109 PHE A O 1
ATOM 825 N N . ARG A 1 110 ? -6.848 14.896 -3.332 1.00 86.62 110 ARG A N 1
ATOM 826 C CA . ARG A 1 110 ? -6.723 15.798 -2.192 1.00 86.62 110 ARG A CA 1
ATOM 827 C C . ARG A 1 110 ? -7.243 17.180 -2.593 1.00 86.62 110 ARG A C 1
ATOM 829 O O . ARG A 1 110 ? -6.731 17.744 -3.561 1.00 86.62 110 ARG A O 1
ATOM 836 N N . PRO A 1 111 ? -8.209 17.761 -1.857 1.00 80.38 111 PRO A N 1
ATOM 837 C CA . PRO A 1 111 ? -8.688 19.100 -2.162 1.00 80.38 111 PRO A CA 1
ATOM 838 C C . PRO A 1 111 ? -7.513 20.085 -2.177 1.00 80.38 111 PRO A C 1
ATOM 840 O O . PRO A 1 111 ? -6.598 19.957 -1.348 1.00 80.38 111 PRO A O 1
ATOM 843 N N . PRO A 1 112 ? -7.510 21.067 -3.099 1.00 74.81 112 PRO A N 1
ATOM 844 C CA . PRO A 1 112 ? -6.482 22.090 -3.102 1.00 74.81 112 PRO A CA 1
ATOM 845 C C . PRO A 1 112 ? -6.474 22.744 -1.725 1.00 74.81 112 PRO A C 1
ATOM 847 O O . PRO A 1 112 ? -7.533 23.055 -1.170 1.00 74.81 112 PRO A O 1
ATOM 850 N N . ALA A 1 113 ? -5.280 22.938 -1.160 1.00 73.50 113 ALA A N 1
ATOM 851 C CA . ALA A 1 113 ? -5.151 23.748 0.038 1.00 73.50 113 ALA A CA 1
ATOM 852 C C . ALA A 1 113 ? -5.871 25.064 -0.253 1.00 73.50 113 ALA A C 1
ATOM 854 O O . ALA A 1 113 ? -5.531 25.740 -1.231 1.00 73.50 113 ALA A O 1
ATOM 855 N N . ARG A 1 114 ? -6.908 25.385 0.534 1.00 65.38 114 ARG A N 1
ATOM 856 C CA . ARG A 1 114 ? -7.573 26.6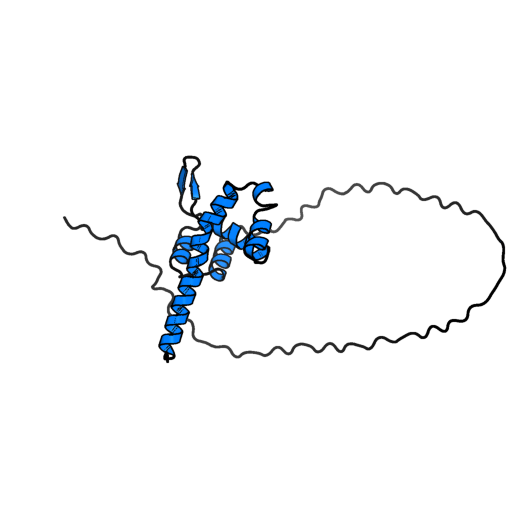83 0.436 1.00 65.38 114 ARG A CA 1
ATOM 857 C C . ARG A 1 114 ? -6.449 27.710 0.446 1.00 65.38 114 ARG A C 1
ATOM 859 O O . ARG A 1 114 ? -5.705 27.770 1.424 1.00 65.38 114 ARG A O 1
ATOM 866 N N . ARG A 1 115 ? -6.275 28.458 -0.651 1.00 58.47 115 ARG A N 1
ATOM 867 C CA . ARG A 1 115 ? -5.438 29.658 -0.633 1.00 58.47 115 ARG A CA 1
ATOM 868 C C . ARG A 1 115 ? -6.068 30.524 0.443 1.00 58.47 115 ARG A C 1
ATOM 870 O O . ARG A 1 115 ? -7.157 31.051 0.236 1.00 58.47 115 ARG A O 1
ATOM 877 N N . GLY A 1 116 ? -5.473 30.518 1.631 1.00 53.72 116 GLY A N 1
ATOM 878 C CA . GLY A 1 116 ? -5.998 31.246 2.764 1.00 53.72 116 GLY A CA 1
ATOM 879 C C . GLY A 1 116 ? -6.086 32.705 2.362 1.00 53.72 116 GLY A C 1
ATOM 880 O O . GLY A 1 116 ? -5.059 33.356 2.187 1.00 53.72 116 GLY A O 1
ATOM 881 N N . GLY A 1 117 ? -7.312 33.211 2.221 1.00 49.59 117 GLY A N 1
ATOM 882 C CA . GLY A 1 117 ? -7.561 34.604 2.539 1.00 49.59 117 GLY A CA 1
ATOM 883 C C . GLY A 1 117 ? -6.966 34.836 3.921 1.00 49.59 117 GLY A C 1
ATOM 884 O O . GLY A 1 117 ? -7.116 34.000 4.816 1.00 49.59 117 GLY A O 1
ATOM 885 N N . CYS 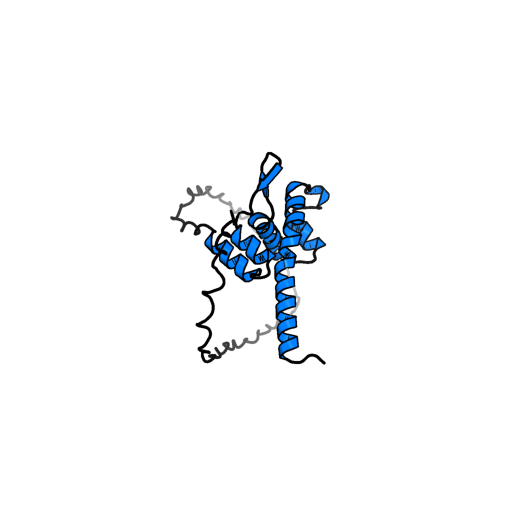A 1 118 ? -6.200 35.906 4.056 1.00 46.97 118 CYS A N 1
ATOM 886 C CA . CYS A 1 118 ? -5.571 36.319 5.295 1.00 46.97 118 CYS A CA 1
ATOM 887 C C . CYS A 1 118 ? -6.645 36.522 6.375 1.00 46.97 118 CYS A C 1
ATOM 889 O O . CYS A 1 118 ? -7.175 37.617 6.557 1.00 46.97 118 CYS A O 1
ATOM 891 N N . VAL A 1 119 ? -6.958 35.458 7.117 1.00 55.94 119 VAL A N 1
ATOM 892 C CA . VAL A 1 119 ? -7.622 35.567 8.410 1.00 55.94 119 VAL A CA 1
ATOM 893 C C . VAL A 1 119 ? -6.571 36.155 9.335 1.00 55.94 119 VAL A C 1
ATOM 895 O O . VAL A 1 119 ? -5.689 35.461 9.837 1.00 55.94 119 VAL A O 1
ATOM 898 N N . HIS A 1 120 ? -6.621 37.474 9.479 1.00 52.22 120 HIS A N 1
ATOM 899 C CA . HIS A 1 120 ? -5.881 38.164 10.515 1.00 52.22 120 HIS A CA 1
ATOM 900 C C . HIS A 1 120 ? -6.318 37.551 11.853 1.00 52.22 120 HIS A C 1
ATOM 902 O O . HIS A 1 120 ? -7.522 37.511 12.125 1.00 52.22 120 HIS A O 1
ATOM 908 N N . PRO A 1 121 ? -5.397 37.035 12.683 1.00 56.22 121 PRO A N 1
ATOM 909 C CA . PRO A 1 121 ? -5.768 36.608 14.022 1.00 56.22 121 PRO A CA 1
ATOM 910 C C . PRO A 1 121 ? -6.349 37.820 14.769 1.00 56.22 121 PRO A C 1
ATOM 912 O O . PRO A 1 121 ? -5.777 38.911 14.659 1.00 56.22 121 PRO A O 1
ATOM 915 N N . PRO A 1 122 ? -7.458 37.685 15.525 1.00 50.59 122 PRO A N 1
ATOM 916 C CA . PRO A 1 122 ? -7.916 38.771 16.379 1.00 50.59 122 PRO A CA 1
ATOM 917 C C . PRO A 1 122 ? -6.771 39.150 17.322 1.00 50.59 122 PRO A C 1
ATOM 919 O O . PRO A 1 122 ? -6.174 38.294 17.980 1.00 50.59 122 PRO A O 1
ATOM 922 N N . GLY A 1 123 ? -6.415 40.435 17.291 1.00 48.47 123 GLY A N 1
ATOM 923 C CA . GLY A 1 123 ? -5.199 40.969 17.884 1.00 48.47 123 GLY A CA 1
ATOM 924 C C . GLY A 1 123 ? -4.970 40.491 19.316 1.00 48.47 123 GLY A C 1
ATOM 925 O O . GLY A 1 123 ? -5.847 40.583 20.178 1.00 48.47 123 GLY A O 1
ATOM 926 N N . ARG A 1 124 ? -3.745 40.029 19.593 1.00 52.78 124 ARG A N 1
ATOM 927 C CA . ARG A 1 124 ? -3.243 39.963 20.966 1.00 52.78 124 ARG A CA 1
ATOM 928 C C . ARG A 1 124 ? -3.306 41.379 21.531 1.00 52.78 124 ARG A C 1
ATOM 930 O O . ARG A 1 124 ? -2.497 42.222 21.159 1.00 52.78 124 ARG A O 1
ATOM 937 N N . ARG A 1 125 ? -4.245 41.633 22.446 1.00 50.22 125 ARG A N 1
ATOM 938 C CA . ARG A 1 125 ? -4.157 42.770 23.366 1.00 50.22 125 ARG A CA 1
ATOM 939 C C . ARG A 1 125 ? -2.792 42.696 24.048 1.00 50.22 125 ARG A C 1
ATOM 941 O O . ARG A 1 125 ? -2.523 41.761 24.805 1.00 50.22 125 ARG A O 1
ATOM 948 N N . SER A 1 126 ? -1.925 43.650 23.729 1.00 49.53 126 SER A N 1
ATOM 949 C CA . SER A 1 126 ? -0.666 43.874 24.425 1.00 49.53 126 SER A CA 1
ATOM 950 C C . SER A 1 126 ? -0.956 44.002 25.918 1.00 49.53 126 SER A C 1
ATOM 952 O O . SER A 1 126 ? -1.698 44.887 26.340 1.00 49.53 126 SER A O 1
ATOM 954 N N . ARG A 1 127 ? -0.404 43.090 26.724 1.00 50.31 127 ARG A N 1
ATOM 955 C CA . ARG A 1 127 ? -0.362 43.254 28.180 1.00 50.31 127 ARG A CA 1
ATOM 956 C C . ARG A 1 127 ? 0.480 44.505 28.478 1.00 50.31 127 ARG A C 1
ATOM 958 O O . ARG A 1 127 ? 1.588 44.585 27.946 1.00 50.31 127 ARG A O 1
ATOM 965 N N . PRO A 1 128 ? 0.003 45.467 29.285 1.00 50.09 128 PRO A N 1
ATOM 966 C CA . PRO A 1 128 ? 0.809 46.624 29.646 1.00 50.09 128 PRO A CA 1
ATOM 967 C C . PRO A 1 128 ? 2.051 46.177 30.425 1.00 50.09 128 PRO A C 1
ATOM 969 O O . PRO A 1 128 ? 1.989 45.301 31.291 1.00 50.09 128 PRO A O 1
ATOM 972 N N . GLY A 1 129 ? 3.192 46.749 30.040 1.00 45.56 129 GLY A N 1
ATOM 973 C CA . GLY A 1 129 ? 4.515 46.394 30.534 1.00 45.56 129 GLY A CA 1
ATOM 974 C C . GLY A 1 129 ? 4.662 46.606 32.038 1.00 45.56 129 GLY A C 1
ATOM 975 O O . GLY A 1 129 ? 4.322 47.655 32.581 1.00 45.56 129 GLY A O 1
ATOM 976 N N . ARG A 1 130 ? 5.228 45.601 32.707 1.00 50.62 130 ARG A N 1
ATOM 977 C CA . ARG A 1 130 ? 5.715 45.701 34.082 1.00 50.62 130 ARG A CA 1
ATOM 978 C C . ARG A 1 130 ? 6.978 46.564 34.062 1.00 50.62 130 ARG A C 1
ATOM 980 O O . ARG A 1 130 ? 8.020 46.115 33.596 1.00 50.62 130 ARG A O 1
ATOM 987 N N . GLN A 1 131 ? 6.872 47.808 34.522 1.00 52.97 131 GLN A N 1
ATOM 988 C CA . GLN A 1 131 ? 8.024 48.688 34.720 1.00 52.97 131 GLN A CA 1
ATOM 989 C C . GLN A 1 131 ? 8.923 48.098 35.813 1.00 52.97 131 GLN A C 1
ATOM 991 O O . GLN A 1 131 ? 8.553 48.053 36.987 1.00 52.97 131 GLN A O 1
ATOM 996 N N . SER A 1 132 ? 10.106 47.630 35.425 1.00 45.38 132 SER A N 1
ATOM 997 C CA . SER A 1 132 ? 11.169 47.271 36.359 1.00 45.38 132 SER A CA 1
ATOM 998 C C . SER A 1 132 ? 11.794 48.554 36.902 1.00 45.38 132 SER A C 1
ATOM 1000 O O . SER A 1 132 ? 12.526 49.242 36.196 1.00 45.38 132 SER A O 1
ATOM 1002 N N . ARG A 1 133 ? 11.497 48.886 38.162 1.00 46.59 133 ARG A N 1
ATOM 1003 C CA . ARG A 1 133 ? 12.225 49.910 38.918 1.00 46.59 133 ARG A CA 1
ATOM 1004 C C . ARG A 1 133 ? 13.623 49.379 39.243 1.00 46.59 133 ARG A C 1
ATOM 1006 O O . ARG A 1 133 ? 13.761 48.471 40.057 1.00 46.59 133 ARG A O 1
ATOM 1013 N N . SER A 1 134 ? 14.650 49.944 38.617 1.00 40.53 134 SER A N 1
ATOM 1014 C CA . SER A 1 134 ? 16.040 49.779 39.040 1.00 40.53 134 SER A CA 1
ATOM 1015 C C . SER A 1 134 ? 16.285 50.618 40.295 1.00 40.53 134 SER A C 1
ATOM 1017 O O . SER A 1 134 ? 16.265 51.847 40.232 1.00 40.53 134 SER A O 1
ATOM 1019 N N . ILE A 1 135 ? 16.515 49.966 41.434 1.00 47.69 135 ILE A N 1
ATOM 1020 C CA . ILE A 1 135 ? 17.038 50.617 42.637 1.00 47.69 135 ILE A CA 1
ATOM 1021 C C . ILE A 1 135 ? 18.561 50.593 42.531 1.00 47.69 135 ILE A C 1
ATOM 1023 O O . ILE A 1 135 ? 19.190 49.543 42.612 1.00 47.69 135 ILE A O 1
ATOM 1027 N N . SER A 1 136 ? 19.150 51.765 42.317 1.00 46.78 136 SER A N 1
ATOM 1028 C CA . SER A 1 136 ? 20.583 51.997 42.457 1.00 46.78 136 SER A CA 1
ATOM 1029 C C . SER A 1 136 ? 20.917 52.326 43.914 1.00 46.78 136 SER A C 1
ATOM 1031 O O . SER A 1 136 ? 20.431 53.330 44.439 1.00 46.78 136 SER A O 1
ATOM 1033 N N . SER A 1 137 ? 21.815 51.566 44.543 1.00 45.00 137 SER A N 1
ATOM 1034 C CA . SER A 1 137 ? 22.498 51.989 45.773 1.00 45.00 137 SER A CA 1
ATOM 1035 C C . SER A 1 137 ? 23.980 51.582 45.773 1.00 45.00 137 SER A C 1
ATOM 1037 O O . SER A 1 137 ? 24.323 50.432 46.001 1.00 45.00 137 SER A O 1
ATOM 1039 N N . ARG A 1 138 ? 24.812 52.584 45.451 1.00 44.16 138 ARG A N 1
ATOM 1040 C CA . ARG A 1 138 ? 26.102 53.028 46.039 1.00 44.16 138 ARG A CA 1
ATOM 1041 C C . ARG A 1 138 ? 27.131 52.014 46.605 1.00 44.16 138 ARG A C 1
ATOM 1043 O O . ARG A 1 138 ? 26.817 51.314 47.551 1.00 44.16 138 ARG A O 1
ATOM 1050 N N . ARG A 1 139 ? 28.389 52.208 46.127 1.00 43.59 139 ARG A N 1
ATOM 1051 C CA . ARG A 1 139 ? 29.737 52.281 46.793 1.00 43.59 139 ARG A CA 1
ATOM 1052 C C . ARG A 1 139 ? 30.165 51.159 47.763 1.00 43.59 139 ARG A C 1
ATOM 1054 O O . ARG A 1 139 ? 29.360 50.696 48.541 1.00 43.59 139 ARG A O 1
ATOM 1061 N N . ALA A 1 140 ? 31.437 50.795 47.953 1.00 38.38 140 ALA A N 1
ATOM 1062 C CA . ALA A 1 140 ? 32.757 50.964 47.318 1.00 38.38 140 ALA A CA 1
ATOM 1063 C C . ALA A 1 140 ? 33.744 50.087 48.138 1.00 38.38 140 ALA A C 1
ATOM 1065 O O . ALA A 1 140 ? 33.519 49.914 49.333 1.00 38.38 140 ALA A O 1
ATOM 1066 N N . GLY A 1 141 ? 34.850 49.605 47.556 1.00 35.75 141 GLY A N 1
ATOM 1067 C CA . GLY A 1 141 ? 35.965 49.008 48.317 1.00 35.75 141 GLY A CA 1
ATOM 1068 C C . GLY A 1 141 ? 36.968 48.223 47.446 1.00 35.75 141 GLY A C 1
ATOM 1069 O O . GLY A 1 141 ? 36.515 47.342 46.721 1.00 35.75 141 GLY A O 1
ATOM 1070 N N . PRO A 1 142 ? 38.289 48.519 47.457 1.00 60.34 142 PRO A N 1
ATOM 1071 C CA . PRO A 1 142 ? 39.270 47.938 46.524 1.00 60.34 142 PRO A CA 1
ATOM 1072 C C . PRO A 1 142 ? 40.266 46.944 47.167 1.00 60.34 142 PRO A C 1
ATOM 1074 O O . PRO A 1 142 ? 40.473 46.994 48.374 1.00 60.34 142 PRO A O 1
ATOM 1077 N N . LEU A 1 143 ? 40.938 46.116 46.339 1.00 41.19 143 LEU A N 1
ATOM 1078 C CA . LEU A 1 143 ? 42.414 45.963 46.191 1.00 41.19 143 LEU A CA 1
ATOM 1079 C C . LEU A 1 143 ? 42.807 44.640 45.461 1.00 41.19 143 LEU A C 1
ATOM 1081 O O . LEU A 1 143 ? 42.501 43.553 45.924 1.00 41.19 143 LEU A O 1
ATOM 1085 N N . ARG A 1 144 ? 43.459 44.815 44.292 1.00 38.62 144 ARG A N 1
ATOM 1086 C CA . ARG A 1 144 ? 44.550 44.085 43.565 1.00 38.62 14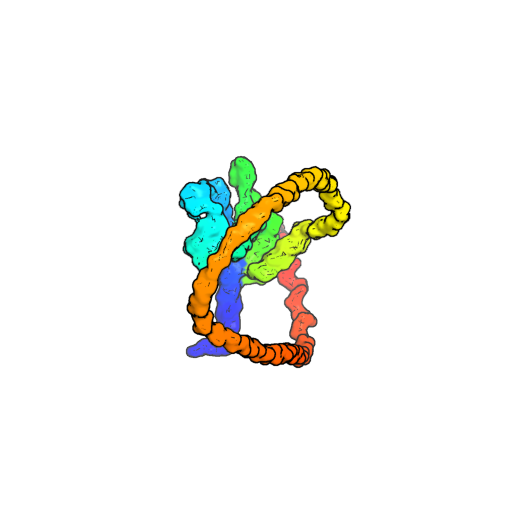4 ARG A CA 1
ATOM 1087 C C . ARG A 1 144 ? 45.131 42.721 44.064 1.00 38.62 144 ARG A C 1
ATOM 1089 O O . ARG A 1 144 ? 45.045 42.457 45.253 1.00 38.62 144 ARG A O 1
ATOM 1096 N N . PRO A 1 145 ? 45.988 42.007 43.268 1.00 53.66 145 PRO A N 1
ATOM 1097 C CA . PRO A 1 145 ? 46.176 41.961 41.795 1.00 53.66 145 PRO A CA 1
ATOM 1098 C C . PRO A 1 145 ? 46.495 40.548 41.190 1.00 53.66 145 PRO A C 1
ATOM 1100 O O . PRO A 1 145 ? 46.630 39.557 41.892 1.00 53.66 145 PRO A O 1
ATOM 1103 N N . ALA A 1 146 ? 46.751 40.557 39.870 1.00 39.66 146 ALA A N 1
ATOM 1104 C CA . ALA A 1 146 ? 47.677 39.719 39.081 1.00 39.66 146 ALA A CA 1
ATOM 1105 C C . ALA A 1 146 ? 47.273 38.287 38.664 1.00 39.66 146 ALA A C 1
ATOM 1107 O O . ALA A 1 146 ? 47.227 37.351 39.449 1.00 39.66 146 ALA A O 1
ATOM 1108 N N . GLY A 1 147 ? 47.127 38.115 37.346 1.00 41.31 147 GLY A N 1
ATOM 1109 C CA . GLY A 1 147 ? 47.101 36.824 36.663 1.00 41.31 147 GLY A CA 1
ATOM 1110 C C . GLY A 1 147 ? 47.237 37.035 35.157 1.00 41.31 147 GLY A C 1
ATOM 1111 O O . GLY A 1 147 ? 46.273 37.386 34.484 1.00 41.31 147 GLY A O 1
ATOM 1112 N N . HIS A 1 148 ? 48.459 36.898 34.647 1.00 42.38 148 HIS A N 1
ATOM 1113 C CA . HIS A 1 148 ? 48.789 37.000 33.228 1.00 42.38 148 HIS A CA 1
ATOM 1114 C C . HIS A 1 148 ? 48.187 35.828 32.440 1.00 42.38 148 HIS A C 1
ATOM 1116 O O . HIS A 1 148 ? 48.374 34.671 32.803 1.00 42.38 148 HIS A O 1
ATOM 1122 N N . GLY A 1 149 ? 47.518 36.126 31.326 1.00 40.78 149 GLY A N 1
ATOM 1123 C CA . GLY A 1 149 ? 47.037 35.128 30.374 1.00 40.78 149 GLY A CA 1
ATOM 1124 C C . GLY A 1 149 ? 46.870 35.754 28.996 1.00 40.78 149 GLY A C 1
ATOM 1125 O O . GLY A 1 149 ? 45.850 36.371 28.704 1.00 40.78 149 GLY A O 1
ATOM 1126 N N . LEU A 1 150 ? 47.904 35.636 28.164 1.00 43.38 150 LEU A N 1
ATOM 1127 C CA . LEU A 1 150 ? 47.907 36.069 26.768 1.00 43.38 150 LEU A CA 1
ATOM 1128 C C . LEU A 1 150 ? 46.873 35.257 25.969 1.00 43.38 150 LEU A C 1
ATOM 1130 O O . LEU A 1 150 ? 47.083 34.079 25.692 1.00 43.38 150 LEU A O 1
ATOM 1134 N N . ALA A 1 151 ? 45.768 35.887 25.570 1.00 41.59 151 ALA A N 1
ATOM 1135 C CA . ALA A 1 151 ? 44.821 35.325 24.612 1.00 41.59 151 ALA A CA 1
ATOM 1136 C C . ALA A 1 151 ? 45.166 35.816 23.196 1.00 41.59 151 ALA A C 1
ATOM 1138 O O . ALA A 1 151 ? 44.954 36.977 22.853 1.00 41.59 151 ALA A O 1
ATOM 1139 N N . THR A 1 152 ? 45.705 34.929 22.360 1.00 51.41 152 THR A N 1
ATOM 1140 C CA . THR A 1 152 ? 45.869 35.158 20.917 1.00 51.41 152 THR A CA 1
ATOM 1141 C C . THR A 1 152 ? 44.569 34.815 20.173 1.00 51.41 152 THR A C 1
ATOM 1143 O O . THR A 1 152 ? 43.990 33.752 20.408 1.00 51.41 152 THR A O 1
ATOM 1146 N N . PRO A 1 153 ? 44.082 35.655 19.240 1.00 48.59 153 PRO A N 1
ATOM 1147 C CA . PRO A 1 153 ? 42.893 35.337 18.458 1.00 48.59 153 PRO A CA 1
ATOM 1148 C C . PRO A 1 153 ? 43.239 34.421 17.271 1.00 48.59 153 PRO A C 1
ATOM 1150 O O . PRO A 1 153 ? 43.924 34.816 16.327 1.00 48.59 153 PRO A O 1
ATOM 1153 N N . ARG A 1 154 ? 42.717 33.187 17.278 1.00 45.25 154 ARG A N 1
ATOM 1154 C CA . ARG A 1 154 ? 42.749 32.284 16.114 1.00 45.25 154 ARG A CA 1
ATOM 1155 C C . ARG A 1 154 ? 41.799 32.791 15.020 1.00 45.25 154 ARG A C 1
ATOM 1157 O O . ARG A 1 154 ? 40.578 32.704 15.148 1.00 45.25 154 ARG A O 1
ATOM 1164 N N . ARG A 1 155 ? 42.373 33.287 13.918 1.00 44.09 155 ARG A N 1
ATOM 1165 C CA . ARG A 1 155 ? 41.683 33.561 12.644 1.00 44.09 155 ARG A CA 1
ATOM 1166 C C . ARG A 1 155 ? 41.009 32.285 12.113 1.00 44.09 155 ARG A C 1
ATOM 1168 O O . ARG A 1 155 ? 41.653 31.249 11.980 1.00 44.09 155 ARG A O 1
ATOM 1175 N N . ARG A 1 156 ? 39.718 32.374 11.770 1.00 50.50 156 ARG A N 1
ATOM 1176 C CA . ARG A 1 156 ? 38.980 31.343 11.016 1.00 50.50 156 ARG A CA 1
ATOM 1177 C C . ARG A 1 156 ? 39.400 31.387 9.538 1.00 50.50 156 ARG A C 1
ATOM 1179 O O . ARG A 1 156 ? 39.399 32.482 8.979 1.00 50.50 156 ARG A O 1
ATOM 1186 N N . PRO A 1 157 ? 39.703 30.259 8.871 1.00 48.59 157 PRO A N 1
ATOM 1187 C CA . PRO A 1 157 ? 39.962 30.276 7.439 1.00 48.59 157 PRO A CA 1
ATOM 1188 C C . PRO A 1 157 ? 38.652 30.350 6.641 1.00 48.59 157 PRO A C 1
ATOM 1190 O O . PRO A 1 157 ? 37.648 29.713 6.972 1.00 48.59 157 PRO A O 1
ATOM 1193 N N . HIS A 1 158 ? 38.681 31.156 5.581 1.00 46.84 158 HIS A N 1
ATOM 1194 C CA . HIS A 1 158 ? 37.602 31.334 4.615 1.00 46.84 158 HIS A CA 1
ATOM 1195 C C . HIS A 1 158 ? 37.296 30.021 3.876 1.00 46.84 158 HIS A C 1
ATOM 1197 O O . HIS A 1 158 ? 38.176 29.418 3.268 1.00 46.84 158 HIS A O 1
ATOM 1203 N N . ARG A 1 159 ? 36.026 29.593 3.883 1.00 49.25 159 ARG A N 1
ATOM 1204 C CA . ARG A 1 159 ? 35.534 28.533 2.992 1.00 49.25 159 ARG A CA 1
ATOM 1205 C C . ARG A 1 159 ? 35.195 29.140 1.633 1.00 49.25 159 ARG A C 1
ATOM 1207 O O . ARG A 1 159 ? 34.238 29.905 1.523 1.00 49.25 159 ARG A O 1
ATOM 1214 N N . HIS A 1 160 ? 35.943 28.762 0.602 1.00 43.34 160 HIS A N 1
ATOM 1215 C CA . HIS A 1 160 ? 35.550 28.994 -0.783 1.00 43.34 160 HIS A CA 1
ATOM 1216 C C . HIS A 1 160 ? 34.286 28.175 -1.091 1.00 43.34 160 HIS A C 1
ATOM 1218 O O . HIS A 1 160 ? 34.292 26.948 -1.012 1.00 43.34 160 HIS A O 1
ATOM 1224 N N . ARG A 1 161 ? 33.181 28.860 -1.409 1.00 46.00 161 ARG A N 1
ATOM 1225 C CA . ARG A 1 161 ? 31.978 28.245 -1.985 1.00 46.00 161 ARG A CA 1
ATOM 1226 C C . ARG A 1 161 ? 32.247 27.963 -3.462 1.00 46.00 161 ARG A C 1
ATOM 1228 O O . ARG A 1 161 ? 32.192 28.879 -4.277 1.00 46.00 161 ARG A O 1
ATOM 1235 N N . THR A 1 162 ? 32.505 26.712 -3.818 1.00 48.09 162 THR A N 1
ATOM 1236 C CA . THR A 1 162 ? 32.411 26.254 -5.206 1.00 48.09 162 THR A CA 1
ATOM 1237 C C . THR A 1 162 ? 30.936 26.068 -5.571 1.00 48.09 162 THR A C 1
ATOM 1239 O O . THR A 1 162 ? 30.190 25.358 -4.897 1.00 48.09 162 THR A O 1
ATOM 1242 N N . ARG A 1 163 ? 30.486 26.773 -6.616 1.00 48.16 163 ARG A N 1
ATOM 1243 C CA . ARG A 1 163 ? 29.161 26.592 -7.231 1.00 48.16 163 ARG A CA 1
ATOM 1244 C C . ARG A 1 163 ? 29.078 25.188 -7.854 1.00 48.16 163 ARG A C 1
ATOM 1246 O O . ARG A 1 163 ? 30.034 24.798 -8.524 1.00 48.16 163 ARG A O 1
ATOM 1253 N N . PRO A 1 164 ? 27.965 24.450 -7.715 1.00 45.81 164 PRO A N 1
ATOM 1254 C CA . PRO A 1 164 ? 27.769 23.233 -8.489 1.00 45.81 164 PRO A CA 1
ATOM 1255 C C . PRO A 1 164 ? 27.524 23.599 -9.959 1.00 45.81 164 PRO A C 1
ATOM 1257 O O . PRO A 1 164 ? 26.654 24.412 -10.268 1.00 45.81 164 PRO A O 1
ATOM 1260 N N . GLN A 1 165 ? 28.323 23.020 -10.856 1.00 48.78 165 GLN A N 1
ATOM 1261 C CA . GLN A 1 165 ? 28.126 23.112 -12.301 1.00 48.78 165 GLN A CA 1
ATOM 1262 C C . GLN A 1 165 ? 26.890 22.298 -12.697 1.00 48.78 165 GLN A C 1
ATOM 1264 O O . GLN A 1 165 ? 26.834 21.086 -12.487 1.00 48.78 165 GLN A O 1
ATOM 1269 N N . THR A 1 166 ? 25.906 22.963 -13.292 1.00 51.34 166 THR A N 1
ATOM 1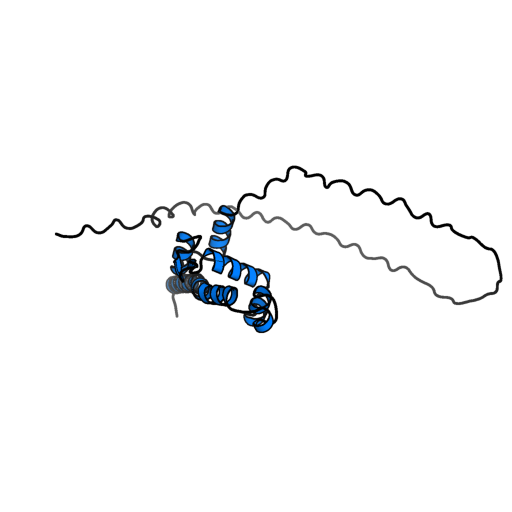270 C CA . THR A 1 166 ? 24.760 22.341 -13.953 1.00 51.34 166 THR A CA 1
ATOM 1271 C C . THR A 1 166 ? 25.267 21.580 -15.179 1.00 51.34 166 THR A C 1
ATOM 1273 O O . THR A 1 166 ? 25.635 22.182 -16.185 1.00 51.34 166 THR A O 1
ATOM 1276 N N . ARG A 1 167 ? 25.326 20.246 -15.109 1.00 46.91 167 ARG A N 1
ATOM 1277 C CA . ARG A 1 167 ? 25.519 19.419 -16.307 1.00 46.91 167 ARG A CA 1
ATOM 1278 C C . ARG A 1 167 ? 24.194 19.359 -17.058 1.00 46.91 167 ARG A C 1
ATOM 1280 O O . ARG A 1 167 ? 23.264 18.692 -16.614 1.00 46.91 167 ARG A O 1
ATOM 1287 N N . HIS A 1 168 ? 24.120 20.062 -18.182 1.00 41.88 168 HIS A N 1
ATOM 1288 C CA . HIS A 1 168 ? 23.060 19.884 -19.167 1.00 41.88 168 HIS A CA 1
ATOM 1289 C C . HIS A 1 168 ? 23.140 18.457 -19.726 1.00 41.88 168 HIS A C 1
ATOM 1291 O O . HIS A 1 168 ? 24.134 18.081 -20.345 1.00 41.88 168 HIS A O 1
ATOM 1297 N N . HIS A 1 169 ? 22.116 17.648 -19.458 1.00 43.97 169 HIS A N 1
ATOM 1298 C CA . HIS A 1 169 ? 21.879 16.400 -20.178 1.00 43.97 169 HIS A CA 1
ATOM 1299 C C . HIS A 1 169 ? 21.156 16.742 -21.487 1.00 43.97 169 HIS A C 1
ATOM 1301 O O . HIS A 1 169 ? 20.158 17.463 -21.425 1.00 43.97 169 HIS A O 1
ATOM 1307 N N . PRO A 1 170 ? 21.623 16.267 -22.654 1.00 46.72 170 PRO A N 1
ATOM 1308 C CA . PRO A 1 170 ? 20.856 16.396 -23.882 1.00 46.72 170 PRO A CA 1
ATOM 1309 C C . PRO A 1 170 ? 19.596 15.525 -23.799 1.00 46.72 170 PRO A C 1
ATOM 1311 O O . PRO A 1 170 ? 19.622 14.407 -23.278 1.00 46.72 170 PRO A O 1
ATOM 1314 N N . GLU A 1 171 ? 18.490 16.085 -24.281 1.00 44.53 171 GLU A N 1
ATOM 1315 C CA . GLU A 1 171 ? 17.174 15.458 -24.329 1.00 44.53 171 GLU A CA 1
ATOM 1316 C C . GLU A 1 171 ? 17.199 14.113 -25.070 1.00 44.53 171 GLU A C 1
ATOM 1318 O O . GLU A 1 171 ? 17.802 13.988 -26.135 1.00 44.53 171 GLU A O 1
ATOM 1323 N N . GLN A 1 172 ? 16.506 13.111 -24.522 1.00 46.53 172 GLN A N 1
ATOM 1324 C CA . GLN A 1 172 ? 16.182 11.869 -25.226 1.00 46.53 172 GLN A CA 1
ATOM 1325 C C . GLN A 1 172 ? 14.742 11.962 -25.755 1.00 46.53 172 GLN A C 1
ATOM 1327 O O . GLN A 1 172 ? 13.803 11.893 -24.956 1.00 46.53 172 GLN A O 1
ATOM 1332 N N . PRO A 1 173 ? 14.516 12.091 -27.075 1.00 45.28 173 PRO A N 1
ATOM 1333 C CA . PRO A 1 173 ? 13.179 12.086 -27.638 1.00 45.28 173 PRO A CA 1
ATOM 1334 C C . PRO A 1 173 ? 12.840 10.672 -28.122 1.00 45.28 173 PRO A C 1
ATOM 1336 O O . PRO A 1 173 ? 13.243 10.308 -29.218 1.00 45.28 173 PRO A O 1
ATOM 1339 N N . ALA A 1 174 ? 12.113 9.874 -27.326 1.00 50.19 174 ALA A N 1
ATOM 1340 C CA . ALA A 1 174 ? 11.248 8.781 -27.817 1.00 50.19 174 ALA A CA 1
ATOM 1341 C C . ALA A 1 174 ? 10.623 7.954 -26.675 1.00 50.19 174 ALA A C 1
ATOM 1343 O O . ALA A 1 174 ? 10.934 6.782 -26.506 1.00 50.19 174 ALA A O 1
ATOM 1344 N N . ILE A 1 175 ? 9.669 8.515 -25.927 1.00 46.97 175 ILE A N 1
ATOM 1345 C CA . ILE A 1 175 ? 8.633 7.700 -25.260 1.00 46.97 175 ILE A CA 1
ATOM 1346 C C . ILE A 1 175 ? 7.292 8.407 -25.451 1.00 46.97 175 ILE A C 1
ATOM 1348 O O . ILE A 1 175 ? 6.683 8.947 -24.533 1.00 46.97 175 ILE A O 1
ATOM 1352 N N . ARG A 1 176 ? 6.845 8.471 -26.705 1.00 49.94 176 ARG A N 1
ATOM 1353 C CA . ARG A 1 176 ? 5.488 8.905 -27.038 1.00 49.94 176 ARG A CA 1
ATOM 1354 C C . ARG A 1 176 ? 4.919 7.980 -28.098 1.00 49.94 176 ARG A C 1
ATOM 1356 O O . ARG A 1 176 ? 4.912 8.328 -29.270 1.00 49.94 176 ARG A O 1
ATOM 1363 N N . ARG A 1 177 ? 4.500 6.790 -27.662 1.00 50.44 177 ARG A N 1
ATOM 1364 C CA . ARG A 1 177 ? 3.490 5.892 -28.261 1.00 50.44 177 ARG A CA 1
ATOM 1365 C C . ARG A 1 177 ? 3.460 4.609 -27.416 1.00 50.44 177 ARG A C 1
ATOM 1367 O O . ARG A 1 177 ? 4.513 4.173 -26.979 1.00 50.44 177 ARG A O 1
ATOM 1374 N N . HIS A 1 178 ? 2.267 4.057 -27.176 1.00 43.06 178 HIS A N 1
ATOM 1375 C CA . HIS A 1 178 ? 1.952 2.867 -26.351 1.00 43.06 178 HIS A CA 1
ATOM 1376 C C . HIS A 1 178 ? 1.473 3.083 -24.901 1.00 43.06 178 HIS A C 1
ATOM 1378 O O . HIS A 1 178 ? 1.819 2.308 -24.020 1.00 43.06 178 HIS A O 1
ATOM 1384 N N . VAL A 1 179 ? 0.580 4.046 -24.642 1.00 43.44 179 VAL A N 1
ATOM 1385 C CA . VAL A 1 179 ? -0.342 3.946 -23.485 1.00 43.44 179 VAL A CA 1
ATOM 1386 C C . VAL A 1 179 ? -1.738 4.414 -23.897 1.00 43.44 179 VAL A C 1
ATOM 1388 O O . VAL A 1 179 ? -2.208 5.458 -23.468 1.00 43.44 179 VAL A O 1
ATOM 1391 N N . THR A 1 180 ? -2.404 3.666 -24.775 1.00 45.31 180 THR A N 1
ATOM 1392 C CA . THR A 1 180 ? -3.851 3.848 -25.017 1.00 45.31 180 THR A CA 1
ATOM 1393 C C . THR A 1 180 ? -4.637 2.541 -25.148 1.00 45.31 180 THR A C 1
ATOM 1395 O O . THR A 1 180 ? -5.853 2.595 -25.242 1.00 45.31 180 THR A O 1
ATOM 1398 N N . ALA A 1 181 ? -4.005 1.361 -25.077 1.00 44.69 181 ALA A N 1
ATOM 1399 C CA . ALA A 1 181 ? -4.699 0.090 -25.338 1.00 44.69 181 ALA A CA 1
ATOM 1400 C C . ALA A 1 181 ? -4.978 -0.794 -24.101 1.00 44.69 181 ALA A C 1
ATOM 1402 O O . ALA A 1 181 ? -5.592 -1.841 -24.246 1.00 44.69 181 ALA A O 1
ATOM 1403 N N . LYS A 1 182 ? -4.546 -0.416 -22.886 1.00 49.09 182 LYS A N 1
ATOM 1404 C CA . LYS A 1 182 ? -4.670 -1.277 -21.681 1.00 49.09 182 LYS A CA 1
ATOM 1405 C C . LYS A 1 182 ? -5.793 -0.868 -20.712 1.00 49.09 182 LYS A C 1
ATOM 1407 O O . LYS A 1 182 ? -5.853 -1.372 -19.598 1.00 49.09 182 LYS A O 1
ATOM 1412 N N . TRP A 1 183 ? -6.643 0.076 -21.111 1.00 46.12 183 TRP A N 1
ATOM 1413 C CA . TRP A 1 183 ? -7.656 0.707 -20.252 1.00 46.12 183 TRP A CA 1
ATOM 1414 C C . TRP A 1 183 ? -9.066 0.639 -20.854 1.00 46.12 183 TRP A C 1
ATOM 1416 O O . TRP A 1 183 ? -9.835 1.588 -20.736 1.00 46.12 183 TRP A O 1
ATOM 1426 N N . LEU A 1 184 ? -9.416 -0.476 -21.498 1.00 50.59 184 LEU A N 1
ATOM 1427 C CA . LEU A 1 184 ? -10.804 -0.748 -21.865 1.00 50.59 184 LEU A CA 1
ATOM 1428 C C . LEU A 1 184 ? -11.296 -1.969 -21.073 1.00 50.59 184 LEU A C 1
ATOM 1430 O O . LEU A 1 184 ? -10.587 -2.974 -21.056 1.00 50.59 184 LEU A O 1
ATOM 1434 N N . PRO A 1 185 ? -12.440 -1.888 -20.372 1.00 50.75 185 PRO A N 1
ATOM 1435 C CA . PRO A 1 185 ? -13.060 -3.064 -19.775 1.00 50.75 185 PRO A CA 1
ATOM 1436 C C . PRO A 1 185 ? -13.538 -4.025 -20.874 1.00 50.75 185 PRO A C 1
ATOM 1438 O O . PRO A 1 185 ? -13.988 -3.575 -21.930 1.00 50.75 185 PRO A O 1
ATOM 1441 N N . ASP A 1 186 ? -13.437 -5.332 -20.621 1.00 61.06 186 ASP A N 1
ATOM 1442 C CA . ASP A 1 186 ? -13.934 -6.362 -21.537 1.00 61.06 186 ASP A CA 1
ATOM 1443 C C . ASP A 1 186 ? -15.455 -6.203 -21.751 1.00 61.06 186 ASP A C 1
ATOM 1445 O O . ASP A 1 186 ? -16.181 -5.932 -20.785 1.00 61.06 186 ASP A O 1
ATOM 1449 N N . PRO A 1 187 ? -15.969 -6.351 -22.989 1.00 60.22 187 PRO A N 1
ATOM 1450 C CA . PRO A 1 187 ? -17.406 -6.323 -23.231 1.00 60.22 187 PRO A CA 1
ATOM 1451 C C . PRO A 1 187 ? -18.084 -7.532 -22.562 1.00 60.22 187 PRO A C 1
ATOM 1453 O O . PRO A 1 187 ? -17.500 -8.618 -22.522 1.00 60.22 187 PRO A O 1
ATOM 1456 N N . PRO A 1 188 ? -19.317 -7.380 -22.043 1.00 53.38 188 PRO A N 1
ATOM 1457 C CA . PRO A 1 188 ? -20.025 -8.480 -21.403 1.00 53.38 188 PRO A CA 1
ATOM 1458 C C . PRO A 1 188 ? -20.308 -9.595 -22.415 1.00 53.38 188 PRO A C 1
ATOM 1460 O O . PRO A 1 188 ? -20.842 -9.347 -23.497 1.00 53.38 188 PRO A O 1
ATOM 1463 N N . SER A 1 189 ? -19.942 -10.825 -22.046 1.00 55.41 189 SER A N 1
ATOM 1464 C CA . SER A 1 189 ? -20.177 -12.036 -22.829 1.00 55.41 189 SER A CA 1
ATOM 1465 C C . SER A 1 189 ? -21.655 -12.162 -23.193 1.00 55.41 189 SER A C 1
ATOM 1467 O O . SER A 1 189 ? -22.510 -12.236 -22.309 1.00 55.41 189 SER A O 1
ATOM 1469 N N . ALA A 1 190 ? -21.957 -12.202 -24.491 1.00 45.03 190 ALA A N 1
ATOM 1470 C CA . ALA A 1 190 ? -23.282 -12.551 -24.978 1.00 45.03 190 ALA A CA 1
ATOM 1471 C C . ALA A 1 190 ? -23.600 -13.986 -24.531 1.00 45.03 190 ALA A C 1
ATOM 1473 O O . ALA A 1 190 ? -22.937 -14.937 -24.945 1.00 45.03 190 ALA A O 1
ATOM 1474 N N . GLY A 1 191 ? -24.575 -14.125 -23.633 1.00 46.88 191 GLY A N 1
ATOM 1475 C CA . GLY A 1 191 ? -25.122 -15.417 -23.245 1.00 46.88 191 GLY A CA 1
ATOM 1476 C C . GLY A 1 191 ? -25.777 -16.083 -24.451 1.00 46.88 191 GLY A C 1
ATOM 1477 O O . GLY A 1 191 ? -26.616 -15.476 -25.116 1.00 46.88 191 GLY A O 1
ATOM 1478 N N . HIS A 1 192 ? -25.376 -17.320 -24.726 1.00 47.91 192 HIS A N 1
ATOM 1479 C CA . HIS A 1 192 ? -26.105 -18.209 -25.617 1.00 47.91 192 HIS A CA 1
ATOM 1480 C C . HIS A 1 192 ? -27.418 -18.625 -24.941 1.00 47.91 192 HIS A C 1
ATOM 1482 O O . HIS A 1 192 ? -27.398 -19.174 -23.837 1.00 47.91 192 HIS A O 1
ATOM 1488 N N . LEU A 1 193 ? -28.531 -18.325 -25.613 1.00 44.31 193 LEU A N 1
ATOM 1489 C CA . LEU A 1 193 ? -29.783 -19.076 -25.528 1.00 44.31 193 LEU A CA 1
ATOM 1490 C C . LEU A 1 193 ? -29.746 -20.191 -26.575 1.00 44.31 193 LEU A C 1
ATOM 1492 O O . LEU A 1 193 ? -29.170 -19.934 -27.660 1.00 44.31 193 LEU A O 1
#

pLDDT: mean 74.89, std 23.24, range [35.75, 98.56]

Organism: Mycobacterium tuberculosis (NCBI:txid1773)

Secondary structure (DSSP, 8-state):
---HHHHHHHHHHHHHHHHHHHHHHHHHHHHHHHH--HHHHTS-HHHHHHHHHT--HHHHHHHHHHHHHHS-EE-TTS-EE--TTHHHHHHHHTTS--HHHHHHHHHHHSPPP------PPPP--PPPP-------------------------PPPP---PPPP---PPP-----S--SSS--PPPPP----